Protein AF-A0A094A9B7-F1 (afdb_monomer_lite)

Foldseek 3Di:
DVVVVVVVVVCVVCCLQQVLVQVCCQVCQQVAQALVRGGFAAHKDKDWPDKDKDFDADQDVVFDWDKDKDFQAFDFFKTKIKIWIFRPPQDDDLDDQCPDPVSVVSPGPLQDDPPDPPPRPPPDPPPPRDPPRTRMMMMIIMWIDGVPDTGGPVVSSVSSVNAAADVVHDDRNNPDDPPPDPDDDDDDDDDDDDDPVVVPPDDDPDPPPDRVPSRVVSCVRNVDDNVNVVVSNVVSVVVVVVVVCVVCVVVVDCDPVDDDPDDDPPPD

Structure (mmCIF, N/CA/C/O backbone):
data_AF-A0A094A9B7-F1
#
_entry.id   AF-A0A094A9B7-F1
#
loop_
_atom_site.group_PDB
_atom_site.id
_atom_site.type_symbol
_atom_site.label_atom_id
_atom_site.label_alt_id
_atom_site.label_comp_id
_atom_site.label_asym_id
_atom_site.label_entity_id
_atom_site.label_seq_id
_atom_site.pdbx_PDB_ins_code
_atom_site.Cartn_x
_atom_site.Cartn_y
_atom_site.Cartn_z
_atom_site.occupancy
_atom_site.B_iso_or_equiv
_atom_site.auth_seq_id
_atom_site.auth_comp_id
_atom_site.auth_asym_id
_atom_site.auth_atom_id
_atom_site.pdbx_PDB_model_num
ATOM 1 N N . THR A 1 1 ? 1.464 6.964 14.151 1.00 69.81 1 THR A N 1
ATOM 2 C CA . THR A 1 1 ? 0.085 7.105 13.627 1.00 69.81 1 THR A CA 1
ATOM 3 C C . THR A 1 1 ? -0.133 5.990 12.626 1.00 69.81 1 THR A C 1
ATOM 5 O O . THR A 1 1 ? 0.854 5.516 12.078 1.00 69.81 1 THR A O 1
ATOM 8 N N . TYR A 1 2 ? -1.384 5.609 12.334 1.00 86.25 2 TYR A N 1
ATOM 9 C CA . TYR A 1 2 ? -1.697 4.554 11.354 1.00 86.25 2 TYR A CA 1
ATOM 10 C C . TYR A 1 2 ? -0.883 4.668 10.050 1.00 86.25 2 TYR A C 1
ATOM 12 O O . TYR A 1 2 ? -0.402 3.668 9.534 1.00 86.25 2 TYR A O 1
ATOM 20 N N . PHE A 1 3 ? -0.676 5.882 9.529 1.00 91.44 3 PHE A N 1
ATOM 21 C CA . PHE A 1 3 ? 0.076 6.094 8.288 1.00 91.44 3 PHE A CA 1
ATOM 22 C C . PHE A 1 3 ? 1.580 5.813 8.404 1.00 91.44 3 PHE A C 1
ATOM 24 O O . PHE A 1 3 ? 2.141 5.218 7.489 1.00 91.44 3 PHE A O 1
ATOM 31 N N . SER A 1 4 ? 2.217 6.145 9.530 1.00 92.38 4 SER A N 1
ATOM 32 C CA . SER A 1 4 ? 3.621 5.779 9.765 1.00 92.38 4 SER A CA 1
ATOM 33 C C . SER A 1 4 ? 3.796 4.259 9.810 1.00 92.38 4 SER A C 1
ATOM 35 O O . SER A 1 4 ? 4.707 3.717 9.188 1.00 92.38 4 SER A O 1
ATOM 37 N N . ASP A 1 5 ? 2.878 3.561 10.481 1.00 93.44 5 ASP A N 1
ATOM 38 C CA . ASP A 1 5 ? 2.911 2.098 10.586 1.00 93.44 5 ASP A CA 1
ATOM 39 C C . ASP A 1 5 ? 2.639 1.446 9.215 1.00 93.44 5 ASP A C 1
ATOM 41 O O . ASP A 1 5 ? 3.262 0.444 8.837 1.00 93.44 5 ASP A O 1
ATOM 45 N N . LEU A 1 6 ? 1.766 2.067 8.408 1.00 94.25 6 LEU A N 1
ATOM 46 C CA . LEU A 1 6 ? 1.556 1.701 7.009 1.00 94.25 6 LEU A CA 1
ATOM 47 C C . LEU A 1 6 ? 2.832 1.866 6.180 1.00 94.25 6 LEU A C 1
ATOM 49 O O . LEU A 1 6 ? 3.129 0.980 5.379 1.00 94.25 6 LEU A O 1
ATOM 53 N N . ASP A 1 7 ? 3.557 2.982 6.291 1.00 92.38 7 ASP A N 1
ATOM 54 C CA . ASP A 1 7 ? 4.810 3.212 5.551 1.00 92.38 7 ASP A CA 1
ATOM 55 C C . ASP A 1 7 ? 5.843 2.120 5.846 1.00 92.38 7 ASP A C 1
ATOM 57 O O . ASP A 1 7 ? 6.406 1.544 4.912 1.00 92.38 7 ASP A O 1
ATOM 61 N N . VAL A 1 8 ? 6.025 1.769 7.122 1.00 91.94 8 VAL A N 1
ATOM 62 C CA . VAL A 1 8 ? 6.951 0.710 7.549 1.00 91.94 8 VAL A CA 1
ATOM 63 C C . VAL A 1 8 ? 6.536 -0.641 6.968 1.00 91.94 8 VAL A C 1
ATOM 65 O O . VAL A 1 8 ? 7.321 -1.297 6.284 1.00 91.94 8 VAL A O 1
ATOM 68 N N . THR A 1 9 ? 5.284 -1.048 7.176 1.00 92.06 9 THR A N 1
ATOM 69 C CA . THR A 1 9 ? 4.828 -2.395 6.797 1.00 92.06 9 THR A CA 1
ATOM 70 C C . THR A 1 9 ? 4.808 -2.603 5.284 1.00 92.06 9 THR A C 1
ATOM 72 O O . THR A 1 9 ? 5.239 -3.644 4.789 1.00 92.06 9 THR A O 1
ATOM 75 N N . ARG A 1 10 ? 4.369 -1.601 4.513 1.00 92.38 10 ARG A N 1
ATOM 76 C CA . ARG A 1 10 ? 4.367 -1.688 3.044 1.00 92.38 10 ARG A CA 1
ATOM 77 C C . ARG A 1 10 ? 5.787 -1.670 2.479 1.00 92.38 10 ARG A C 1
ATOM 79 O O . ARG A 1 10 ? 6.057 -2.405 1.534 1.00 92.38 10 ARG A O 1
ATOM 86 N N . SER A 1 11 ? 6.699 -0.899 3.078 1.00 90.75 11 SER A N 1
ATOM 87 C CA . SER A 1 11 ? 8.115 -0.908 2.687 1.00 90.75 11 SER A CA 1
ATOM 88 C C . SER A 1 11 ? 8.767 -2.261 2.961 1.00 90.75 11 SER A C 1
ATOM 90 O O . SER A 1 11 ? 9.505 -2.751 2.107 1.00 90.75 11 SER A O 1
ATOM 92 N N . HIS A 1 12 ? 8.454 -2.901 4.094 1.00 90.38 12 HIS A N 1
ATOM 93 C CA . HIS A 1 12 ? 8.899 -4.267 4.379 1.00 90.38 12 HIS A CA 1
ATOM 94 C C . HIS A 1 12 ? 8.371 -5.265 3.348 1.00 90.38 12 HIS A C 1
ATOM 96 O O . HIS A 1 12 ? 9.168 -6.015 2.790 1.00 90.38 12 HIS A O 1
ATOM 102 N N . LEU A 1 13 ? 7.066 -5.240 3.038 1.00 91.62 13 LEU A N 1
ATOM 103 C CA . LEU A 1 13 ? 6.481 -6.135 2.034 1.00 91.62 13 LEU A CA 1
ATOM 104 C C . LEU A 1 13 ? 7.160 -5.962 0.670 1.00 91.62 13 LEU A C 1
ATOM 106 O O . LEU A 1 13 ? 7.595 -6.940 0.068 1.00 91.62 13 LEU A O 1
ATOM 110 N N . VAL A 1 14 ? 7.260 -4.724 0.182 1.00 90.50 14 VAL A N 1
ATOM 111 C CA . VAL A 1 14 ? 7.849 -4.432 -1.132 1.00 90.50 14 VAL A CA 1
ATOM 112 C C . VAL A 1 14 ? 9.316 -4.837 -1.168 1.00 90.50 14 VAL A C 1
ATOM 114 O O . VAL A 1 14 ? 9.743 -5.476 -2.123 1.00 90.50 14 VAL A O 1
ATOM 117 N N . SER A 1 15 ? 10.080 -4.511 -0.124 1.00 88.94 15 SER A N 1
ATOM 118 C CA . SER A 1 15 ? 11.492 -4.887 -0.048 1.00 88.94 15 SER A CA 1
ATOM 119 C C . SER A 1 15 ? 11.653 -6.401 -0.046 1.00 88.94 15 SER A C 1
ATOM 121 O O . SER A 1 15 ? 12.515 -6.907 -0.750 1.00 88.94 15 SER A O 1
ATOM 123 N N . ALA A 1 16 ? 10.806 -7.130 0.684 1.00 86.94 16 ALA A N 1
ATOM 124 C CA . ALA A 1 16 ? 10.870 -8.583 0.741 1.00 86.94 16 ALA A CA 1
ATOM 125 C C . ALA A 1 16 ? 10.519 -9.233 -0.606 1.00 86.94 16 ALA A C 1
ATOM 127 O O . ALA A 1 16 ? 11.274 -10.067 -1.105 1.00 86.94 16 ALA A O 1
ATOM 128 N N . LEU A 1 17 ? 9.410 -8.820 -1.223 1.00 87.19 17 LEU A N 1
ATOM 129 C CA . LEU A 1 17 ? 8.951 -9.391 -2.490 1.00 87.19 17 LEU A CA 1
ATOM 130 C C . LEU A 1 17 ? 9.860 -9.008 -3.663 1.00 87.19 17 LEU A C 1
ATOM 132 O O . LEU A 1 17 ? 10.138 -9.838 -4.517 1.00 87.19 17 LEU A O 1
ATOM 136 N N . MET A 1 18 ? 10.340 -7.765 -3.705 1.00 88.25 18 MET A N 1
ATOM 137 C CA . MET A 1 18 ? 10.963 -7.194 -4.903 1.00 88.25 18 MET A CA 1
ATOM 138 C C . MET A 1 18 ? 12.479 -7.026 -4.789 1.00 88.25 18 MET A C 1
ATOM 140 O O . MET A 1 18 ? 13.085 -6.378 -5.639 1.00 88.25 18 MET A O 1
ATOM 144 N N . HIS A 1 19 ? 13.122 -7.589 -3.762 1.00 85.44 19 HIS A N 1
ATOM 145 C CA . HIS A 1 19 ? 14.562 -7.425 -3.530 1.00 85.44 19 HIS A CA 1
ATOM 146 C C . HIS A 1 19 ? 15.427 -7.784 -4.754 1.00 85.44 19 HIS A C 1
ATOM 148 O O . HIS A 1 19 ? 16.420 -7.097 -5.004 1.00 85.44 19 HIS A O 1
ATOM 154 N N . VAL A 1 20 ? 15.058 -8.816 -5.530 1.00 85.44 20 VAL A N 1
ATOM 155 C CA . VAL A 1 20 ? 15.771 -9.198 -6.764 1.00 85.44 20 VAL A CA 1
ATOM 156 C C . VAL A 1 20 ? 15.695 -8.067 -7.780 1.00 85.44 20 VAL A C 1
ATOM 158 O O . VAL A 1 20 ? 16.736 -7.553 -8.188 1.00 85.44 20 VAL A O 1
ATOM 161 N N . ALA A 1 21 ? 14.489 -7.610 -8.121 1.00 85.69 21 ALA A N 1
ATOM 162 C CA . ALA A 1 21 ? 14.319 -6.513 -9.064 1.00 85.69 21 ALA A CA 1
ATOM 163 C C . ALA A 1 21 ? 14.983 -5.220 -8.579 1.00 85.69 21 ALA A C 1
ATOM 165 O O . ALA A 1 21 ? 15.647 -4.547 -9.360 1.00 85.69 21 ALA A O 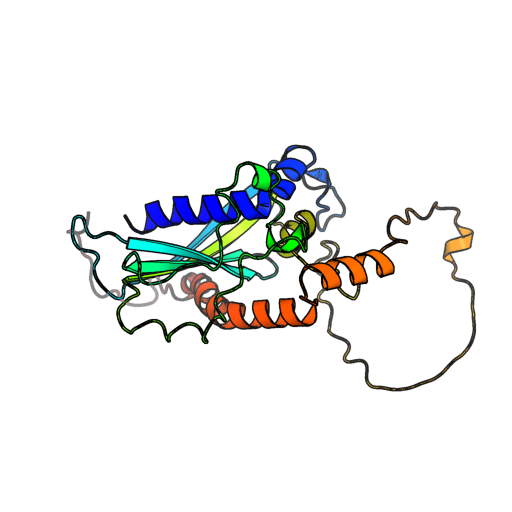1
ATOM 166 N N . ILE A 1 22 ? 14.895 -4.895 -7.286 1.00 87.19 22 ILE A N 1
ATOM 167 C CA . ILE A 1 22 ? 15.586 -3.739 -6.696 1.00 87.19 22 ILE A CA 1
ATOM 168 C C . ILE A 1 22 ? 17.096 -3.853 -6.927 1.00 87.19 22 ILE A C 1
ATOM 170 O O . ILE A 1 22 ? 17.735 -2.902 -7.380 1.00 87.19 22 ILE A O 1
ATOM 174 N N . ARG A 1 23 ? 17.680 -5.021 -6.644 1.00 85.88 23 ARG A N 1
ATOM 175 C CA . ARG A 1 23 ? 19.114 -5.273 -6.813 1.00 85.88 23 ARG A CA 1
ATOM 176 C C . ARG A 1 23 ? 19.538 -5.182 -8.276 1.00 85.88 23 ARG A C 1
ATOM 178 O O . ARG A 1 23 ? 20.552 -4.545 -8.565 1.00 85.88 23 ARG A O 1
ATOM 185 N N . GLU A 1 24 ? 18.800 -5.817 -9.180 1.00 85.06 24 GLU A N 1
ATOM 186 C CA . GLU A 1 24 ? 19.150 -5.866 -10.600 1.00 85.06 24 GLU A CA 1
ATOM 187 C C . GLU A 1 24 ? 18.927 -4.515 -11.287 1.00 85.06 24 GLU A C 1
ATOM 189 O O . GLU A 1 24 ? 19.823 -4.035 -11.979 1.00 85.06 24 GLU A O 1
ATOM 194 N N . LEU A 1 25 ? 17.815 -3.827 -11.018 1.00 83.81 25 LEU A N 1
ATOM 195 C CA . LEU A 1 25 ? 17.515 -2.515 -11.604 1.00 83.81 25 LEU A CA 1
ATOM 196 C C . LEU A 1 25 ? 18.406 -1.398 -11.048 1.00 83.81 25 LEU A C 1
ATOM 198 O O . LEU A 1 25 ? 18.682 -0.431 -11.756 1.00 83.81 25 LEU A O 1
ATOM 202 N N . HIS A 1 26 ? 18.919 -1.529 -9.820 1.00 82.31 26 HIS A N 1
ATOM 203 C CA . HIS A 1 26 ? 19.954 -0.625 -9.309 1.00 82.31 26 HIS A CA 1
ATOM 204 C C . HIS A 1 26 ? 21.315 -0.829 -9.982 1.00 82.31 26 HIS A C 1
ATOM 206 O O . HIS A 1 26 ? 22.051 0.142 -10.153 1.00 82.31 26 HIS A O 1
ATOM 212 N N . LYS A 1 27 ? 21.666 -2.063 -10.365 1.00 83.56 27 LYS A N 1
ATOM 213 C CA . LYS A 1 27 ? 22.932 -2.362 -11.057 1.00 83.56 27 LYS A CA 1
ATOM 214 C C . LYS A 1 27 ? 22.859 -2.069 -12.555 1.00 83.56 27 LYS A C 1
ATOM 216 O O . LYS A 1 27 ? 23.822 -1.565 -13.128 1.00 83.56 27 LYS A O 1
ATOM 221 N N . LYS A 1 28 ? 21.747 -2.434 -13.192 1.00 77.38 28 LYS A N 1
ATOM 222 C CA . LYS A 1 28 ? 21.540 -2.429 -14.644 1.00 77.38 28 LYS A CA 1
ATOM 223 C C . LYS A 1 28 ? 20.131 -1.914 -14.971 1.00 77.38 28 LYS A C 1
ATOM 225 O O . LYS A 1 28 ? 19.250 -2.701 -15.313 1.00 77.38 28 LYS A O 1
ATOM 230 N N . PRO A 1 29 ? 19.903 -0.591 -14.926 1.00 69.00 29 PRO A N 1
ATOM 231 C CA . PRO A 1 29 ? 18.599 -0.017 -15.270 1.00 69.00 29 PRO A CA 1
ATOM 232 C C . PRO A 1 29 ? 18.201 -0.262 -16.737 1.00 69.00 29 PRO A C 1
ATOM 234 O O . PRO A 1 29 ? 17.024 -0.189 -17.072 1.00 69.00 29 PRO A O 1
ATOM 237 N N . SER A 1 30 ? 19.162 -0.619 -17.596 1.00 67.81 30 SER A N 1
ATOM 238 C CA . SER A 1 30 ? 18.964 -0.921 -19.016 1.00 67.81 30 SER A CA 1
ATOM 239 C C . SER A 1 30 ? 18.212 -2.224 -19.310 1.00 67.81 30 SER A C 1
ATOM 241 O O . SER A 1 30 ? 17.957 -2.504 -20.475 1.00 67.81 30 SER A O 1
ATOM 243 N N . LEU A 1 31 ? 17.878 -3.029 -18.293 1.00 73.06 31 LEU A N 1
ATOM 244 C CA . LEU A 1 31 ? 17.031 -4.221 -18.458 1.00 73.06 31 LEU A CA 1
ATOM 245 C C . LEU A 1 31 ? 15.599 -3.865 -18.868 1.00 73.06 31 LEU A C 1
ATOM 247 O O . LEU A 1 31 ? 14.897 -4.680 -19.455 1.00 73.06 31 LEU A O 1
ATOM 251 N N . ILE A 1 32 ? 15.172 -2.646 -18.551 1.00 78.31 32 ILE A N 1
ATOM 252 C CA . ILE A 1 32 ? 13.864 -2.138 -18.921 1.00 78.31 32 ILE A CA 1
ATOM 253 C C . ILE A 1 32 ? 14.011 -1.331 -20.204 1.00 78.31 32 ILE A C 1
ATOM 255 O O . ILE A 1 32 ? 14.760 -0.358 -20.233 1.00 78.31 32 ILE A O 1
ATOM 259 N N . ILE A 1 33 ? 13.292 -1.723 -21.252 1.00 80.25 33 ILE A N 1
ATOM 260 C CA . ILE A 1 33 ? 13.271 -1.015 -22.534 1.00 80.25 33 ILE A CA 1
ATOM 261 C C . ILE A 1 33 ? 12.060 -0.087 -22.537 1.00 80.25 33 ILE A C 1
ATOM 263 O O . ILE A 1 33 ? 10.948 -0.525 -22.262 1.00 80.25 33 ILE A O 1
ATOM 267 N N . GLY A 1 34 ? 12.278 1.201 -22.789 1.00 77.94 34 GLY A N 1
ATOM 268 C CA . GLY A 1 34 ? 11.201 2.172 -22.907 1.00 77.94 34 GLY A CA 1
ATOM 269 C C . GLY A 1 34 ? 10.393 1.995 -24.200 1.00 77.94 34 GLY A C 1
ATOM 270 O O . GLY A 1 34 ? 10.848 1.328 -25.128 1.00 77.94 34 GLY A O 1
ATOM 271 N N . PRO A 1 35 ? 9.222 2.646 -24.311 1.00 76.19 35 PRO A N 1
ATOM 272 C CA . PRO A 1 35 ? 8.415 2.638 -25.537 1.00 76.19 35 PRO A CA 1
ATOM 273 C C . PRO A 1 35 ? 9.132 3.221 -26.766 1.00 76.19 35 PRO A C 1
ATOM 275 O O . PRO A 1 35 ? 8.696 3.037 -27.894 1.00 76.19 35 PRO A O 1
ATOM 278 N N . ASP A 1 36 ? 10.215 3.967 -26.552 1.00 79.38 36 ASP A N 1
ATOM 279 C CA . ASP A 1 36 ? 11.086 4.529 -27.583 1.00 79.38 36 ASP A CA 1
ATOM 280 C C . ASP A 1 36 ? 12.152 3.535 -28.081 1.00 79.38 36 ASP A C 1
ATOM 282 O O . ASP A 1 36 ? 13.024 3.912 -28.864 1.00 79.38 36 ASP A O 1
ATOM 286 N N . GLY A 1 37 ? 12.118 2.284 -27.607 1.00 79.50 37 GLY A N 1
ATOM 287 C CA . GLY A 1 37 ? 13.093 1.241 -27.924 1.00 79.50 37 GLY A CA 1
ATOM 288 C C . GLY A 1 37 ? 14.447 1.431 -27.235 1.00 79.50 37 GLY A C 1
ATOM 289 O O . GLY A 1 37 ? 15.346 0.607 -27.401 1.00 79.50 37 GLY A O 1
ATOM 290 N N . ASN A 1 38 ? 14.612 2.493 -26.440 1.00 82.50 38 ASN A N 1
ATOM 291 C CA . ASN A 1 38 ? 15.856 2.764 -25.736 1.00 82.50 38 ASN A CA 1
ATOM 292 C C . ASN A 1 38 ? 15.831 2.164 -24.325 1.00 82.50 38 ASN A C 1
ATOM 294 O O . ASN A 1 38 ? 14.796 2.180 -23.654 1.00 82.50 38 ASN A O 1
ATOM 298 N N . PRO A 1 39 ? 16.981 1.707 -23.804 1.00 83.88 39 PRO A N 1
ATOM 299 C CA . PRO A 1 39 ? 17.066 1.278 -22.418 1.00 83.88 39 PRO A CA 1
ATOM 300 C C . PRO A 1 39 ? 16.752 2.422 -21.445 1.00 83.88 39 PRO A C 1
ATOM 302 O O . PRO A 1 39 ? 17.232 3.552 -21.602 1.00 83.88 39 PRO A O 1
ATOM 305 N N . ALA A 1 40 ? 15.985 2.114 -20.402 1.00 82.38 40 ALA A N 1
ATOM 306 C CA . ALA A 1 40 ? 15.603 3.055 -19.367 1.00 82.38 40 ALA A CA 1
ATOM 307 C C . ALA A 1 40 ? 16.834 3.609 -18.640 1.00 82.38 40 ALA A C 1
ATOM 309 O O . ALA A 1 40 ? 17.805 2.907 -18.346 1.00 82.38 40 ALA A O 1
ATOM 310 N N . LYS A 1 41 ? 16.785 4.907 -18.327 1.00 83.12 41 LYS A N 1
ATOM 311 C CA . LYS A 1 41 ? 17.866 5.626 -17.647 1.00 83.12 41 LYS A CA 1
ATOM 312 C C . LYS A 1 41 ? 17.386 6.151 -16.304 1.00 83.12 41 LYS A C 1
ATOM 314 O O . LYS A 1 41 ? 16.345 6.799 -16.219 1.00 83.12 41 LYS A O 1
ATOM 319 N N . GLY A 1 42 ? 18.203 5.956 -15.274 1.00 85.00 42 GLY A N 1
ATOM 320 C CA . GLY A 1 42 ? 17.986 6.511 -13.941 1.00 85.00 42 GLY A CA 1
ATOM 321 C C . GLY A 1 42 ? 17.905 5.446 -12.857 1.00 85.00 42 GLY A C 1
ATOM 322 O O . GLY A 1 42 ? 18.115 4.263 -13.105 1.00 85.00 42 GLY A O 1
ATOM 323 N N . LYS A 1 43 ? 17.630 5.895 -11.632 1.00 86.38 43 LYS A N 1
ATOM 324 C CA . LYS A 1 43 ? 17.481 5.012 -10.474 1.00 86.38 43 LYS A CA 1
ATOM 325 C C . LYS A 1 43 ? 16.091 4.393 -10.464 1.00 86.38 43 LYS A C 1
ATOM 327 O O . LYS A 1 43 ? 15.119 5.064 -10.824 1.00 86.38 43 LYS A O 1
ATOM 332 N N . TRP A 1 44 ? 16.019 3.142 -10.030 1.00 88.44 44 TRP A N 1
ATOM 333 C CA . TRP A 1 44 ? 14.750 2.523 -9.690 1.00 88.44 44 TRP A CA 1
ATOM 334 C C . TRP A 1 44 ? 14.161 3.181 -8.439 1.00 88.44 44 TRP A C 1
ATOM 336 O O . TRP A 1 44 ? 14.890 3.616 -7.545 1.00 88.44 44 TRP A O 1
ATOM 346 N N . GLY A 1 45 ? 12.839 3.269 -8.383 1.00 90.19 45 GLY A N 1
ATOM 347 C CA . GLY A 1 45 ? 12.122 3.714 -7.203 1.00 90.19 45 GLY A CA 1
ATOM 348 C C . GLY A 1 45 ? 10.660 3.309 -7.247 1.00 90.19 45 GLY A C 1
ATOM 349 O O . GLY A 1 45 ? 10.056 3.201 -8.315 1.00 90.19 45 GLY A O 1
ATOM 350 N N . ILE A 1 46 ? 10.085 3.133 -6.065 1.00 92.81 46 ILE A N 1
ATOM 351 C CA . ILE A 1 46 ? 8.653 2.941 -5.870 1.00 92.81 46 ILE A CA 1
ATOM 352 C C . ILE A 1 46 ? 8.091 4.180 -5.174 1.00 92.81 46 ILE A C 1
ATOM 354 O O . ILE A 1 46 ? 8.633 4.639 -4.172 1.00 92.81 46 ILE A O 1
ATOM 358 N N . MET A 1 47 ? 7.035 4.759 -5.737 1.00 93.81 47 MET A N 1
ATOM 359 C CA . MET A 1 47 ? 6.452 6.014 -5.265 1.00 93.81 47 MET A CA 1
ATOM 360 C C . MET A 1 47 ? 5.007 5.789 -4.857 1.00 93.81 47 MET A C 1
ATOM 362 O O . MET A 1 47 ? 4.232 5.179 -5.596 1.00 93.81 47 MET A O 1
ATOM 366 N N . LEU A 1 48 ? 4.641 6.307 -3.690 1.00 95.31 48 LEU A N 1
ATOM 367 C CA . LEU A 1 48 ? 3.271 6.266 -3.204 1.00 95.31 48 LEU A CA 1
ATOM 368 C C . LEU A 1 48 ? 2.410 7.257 -3.998 1.00 95.31 48 LEU A C 1
ATOM 370 O O . LEU A 1 48 ? 2.684 8.453 -3.993 1.00 95.31 48 LEU A O 1
ATOM 374 N N . GLY A 1 49 ? 1.385 6.760 -4.690 1.00 93.94 49 GLY A N 1
ATOM 375 C CA . GLY A 1 49 ? 0.458 7.585 -5.472 1.00 93.94 49 GLY A CA 1
ATOM 376 C C . GLY A 1 49 ? -0.826 7.947 -4.733 1.00 93.94 49 GLY A C 1
ATOM 377 O O . GLY A 1 49 ? -1.513 8.883 -5.120 1.00 93.94 49 GLY A O 1
ATOM 378 N N . GLY A 1 50 ? -1.173 7.205 -3.685 1.00 94.81 50 GLY A N 1
ATOM 379 C CA . GLY A 1 50 ? -2.347 7.478 -2.868 1.00 94.81 50 GLY A CA 1
ATOM 380 C C . GLY A 1 50 ? -2.555 6.411 -1.806 1.00 94.81 50 GLY A C 1
ATOM 381 O O . GLY A 1 50 ? -2.130 5.263 -1.965 1.00 94.81 50 GLY A O 1
ATOM 382 N N . VAL A 1 51 ? -3.197 6.815 -0.714 1.00 95.56 51 VAL A N 1
ATOM 383 C CA . VAL A 1 51 ? -3.622 5.927 0.368 1.00 95.56 51 VAL A CA 1
ATOM 384 C C . VAL A 1 51 ? -5.034 6.304 0.755 1.00 95.56 51 VAL A C 1
ATOM 386 O O . VAL A 1 51 ? -5.338 7.477 0.953 1.00 95.56 51 VAL A O 1
ATOM 389 N N . HIS A 1 52 ? -5.884 5.301 0.897 1.00 95.75 52 HIS A N 1
ATOM 390 C CA . HIS A 1 52 ? -7.176 5.443 1.539 1.00 95.75 52 HIS A CA 1
ATOM 391 C C . HIS A 1 52 ? -7.213 4.515 2.747 1.00 95.75 52 HIS A C 1
ATOM 393 O O . HIS A 1 52 ? -6.899 3.333 2.619 1.00 95.75 52 HIS A O 1
ATOM 399 N N . CYS A 1 53 ? -7.599 5.042 3.908 1.00 95.50 53 CYS A N 1
ATOM 400 C CA . CYS A 1 53 ? -7.755 4.274 5.135 1.00 95.50 53 CYS A CA 1
ATOM 401 C C . CYS A 1 53 ? -9.185 4.426 5.654 1.00 95.50 53 CYS A C 1
ATOM 403 O O . CYS A 1 53 ? -9.667 5.538 5.844 1.00 95.50 53 CYS A O 1
ATOM 405 N N . SER A 1 54 ? -9.847 3.298 5.890 1.00 95.44 54 SER A N 1
ATOM 406 C CA . SER A 1 54 ? -11.150 3.220 6.541 1.00 95.44 54 SER A CA 1
ATOM 407 C C . SER A 1 54 ? -10.956 2.774 7.987 1.00 95.44 54 SER A C 1
ATOM 409 O O . SER A 1 54 ? -10.474 1.664 8.238 1.00 95.44 54 SER A O 1
ATOM 411 N N . PHE A 1 55 ? -11.340 3.639 8.923 1.00 95.06 55 PHE A N 1
ATOM 412 C CA . PHE A 1 55 ? -11.303 3.385 10.361 1.00 95.06 55 PHE A CA 1
ATOM 413 C C . PHE A 1 55 ? -12.650 2.820 10.809 1.00 95.06 55 PHE A C 1
ATOM 415 O O . PHE A 1 55 ? -13.692 3.416 10.553 1.00 95.06 55 PHE A O 1
ATOM 422 N N . LYS A 1 56 ? -12.624 1.650 11.444 1.00 93.12 56 LYS A N 1
ATOM 423 C CA . LYS A 1 56 ? -13.813 0.935 11.924 1.00 93.12 56 LYS A CA 1
ATOM 424 C C . LYS A 1 56 ? -13.953 1.052 13.438 1.00 93.12 56 LYS A C 1
ATOM 426 O O . LYS A 1 56 ? -15.062 1.187 13.941 1.00 93.12 56 LYS A O 1
ATOM 431 N N . ARG A 1 57 ? -12.833 0.975 14.162 1.00 91.19 57 ARG A N 1
ATOM 432 C CA . ARG A 1 57 ? -12.767 1.029 15.626 1.00 91.19 57 ARG A CA 1
ATOM 433 C C . ARG A 1 57 ? -11.497 1.748 16.065 1.00 91.19 57 ARG A C 1
ATOM 435 O O . ARG A 1 57 ? -10.485 1.701 15.365 1.00 91.19 57 ARG A O 1
ATOM 442 N N . GLU A 1 58 ? -11.557 2.399 17.220 1.00 92.31 58 GLU A N 1
ATOM 443 C CA . GLU A 1 58 ? -10.367 2.971 17.846 1.00 92.31 58 GLU A CA 1
ATOM 444 C C . GLU A 1 58 ? -9.425 1.875 18.365 1.00 92.31 58 GLU A C 1
ATOM 446 O O . GLU A 1 58 ? -9.869 0.779 18.706 1.00 92.31 58 GLU A O 1
ATOM 451 N N . ILE A 1 59 ? -8.129 2.191 18.401 1.00 92.38 59 ILE A N 1
ATOM 452 C CA . ILE A 1 59 ? -7.109 1.422 19.123 1.00 92.38 59 ILE A CA 1
ATOM 453 C C . ILE A 1 59 ? -6.801 2.232 20.378 1.00 92.38 59 ILE A C 1
ATOM 455 O O . ILE A 1 59 ? -6.379 3.388 20.269 1.00 92.38 59 ILE A O 1
ATOM 459 N N . LEU A 1 60 ? -7.032 1.654 21.554 1.00 92.56 60 LEU A N 1
ATOM 460 C CA . LEU A 1 60 ? -6.821 2.330 22.830 1.00 92.56 60 LEU A CA 1
ATOM 461 C C . LEU A 1 60 ? -5.322 2.548 23.112 1.00 92.56 60 LEU A C 1
ATOM 463 O O . LEU A 1 60 ? -4.466 1.830 22.584 1.00 92.56 60 LEU A O 1
ATOM 467 N N . PRO A 1 61 ? -4.961 3.512 23.979 1.00 93.75 61 PRO A N 1
ATOM 468 C CA . PRO A 1 61 ? -3.583 3.662 24.433 1.00 93.75 61 PRO A CA 1
ATOM 469 C C . PRO A 1 61 ? -3.024 2.343 24.980 1.00 93.75 61 PRO A C 1
ATOM 471 O O . PRO A 1 61 ? -3.654 1.690 25.809 1.00 93.75 61 PRO A O 1
ATOM 474 N N . TYR A 1 62 ? -1.828 1.968 24.521 1.00 91.56 62 TYR A N 1
ATOM 475 C CA . TYR A 1 62 ? -1.146 0.712 24.868 1.00 91.56 62 TYR A CA 1
ATOM 476 C C . TYR A 1 62 ? -1.864 -0.581 24.432 1.00 91.56 62 TYR A C 1
ATOM 478 O O . TYR A 1 62 ? -1.425 -1.675 24.796 1.00 91.56 62 TYR A O 1
ATOM 486 N N . GLU A 1 63 ? -2.922 -0.492 23.622 1.00 92.12 63 GLU A N 1
ATOM 487 C CA . GLU A 1 63 ? -3.552 -1.662 23.018 1.00 92.12 63 GLU A CA 1
ATOM 488 C C . GLU A 1 63 ? -2.644 -2.267 21.941 1.00 92.12 63 GLU A C 1
ATOM 490 O O . GLU A 1 63 ? -2.128 -1.582 21.055 1.00 92.12 63 GLU A O 1
ATOM 495 N N . LYS A 1 64 ? -2.431 -3.583 22.027 1.00 92.75 64 LYS A N 1
ATOM 496 C CA . LYS A 1 64 ? -1.634 -4.322 21.047 1.00 92.75 64 LYS A CA 1
ATOM 497 C C . LYS A 1 64 ? -2.472 -4.622 19.811 1.00 92.75 64 LYS A C 1
ATOM 499 O O . LYS A 1 64 ? -3.567 -5.177 19.912 1.00 92.75 64 LYS A O 1
ATOM 504 N N . TYR A 1 65 ? -1.899 -4.355 18.648 1.00 93.56 65 TYR A N 1
ATOM 505 C CA . TYR A 1 65 ? -2.487 -4.688 17.361 1.00 93.56 65 TYR A CA 1
ATOM 506 C C . TYR A 1 65 ? -1.448 -5.358 16.458 1.00 93.56 65 TYR A C 1
ATOM 508 O O . TYR A 1 65 ? -0.242 -5.272 16.694 1.00 93.56 65 TYR A O 1
ATOM 516 N N . GLU A 1 66 ? -1.934 -6.033 15.427 1.00 92.81 66 GLU A N 1
ATOM 517 C CA . GLU A 1 66 ? -1.141 -6.633 14.361 1.00 92.81 66 GLU A CA 1
ATOM 518 C C . GLU A 1 66 ? -1.510 -6.002 13.019 1.00 92.81 66 GLU A C 1
ATOM 520 O O . GLU A 1 66 ? -2.629 -5.517 12.821 1.00 92.81 66 GLU A O 1
ATOM 525 N N . MET A 1 67 ? -0.561 -6.024 12.086 1.00 93.75 67 MET A N 1
ATOM 526 C CA . MET A 1 67 ? -0.758 -5.539 10.725 1.00 93.75 67 MET A CA 1
ATOM 527 C C . MET A 1 67 ? -0.636 -6.687 9.739 1.00 93.75 67 MET A C 1
ATOM 529 O O . MET A 1 67 ? 0.387 -7.364 9.678 1.00 93.75 67 MET A O 1
ATOM 533 N N . TRP A 1 68 ? -1.681 -6.873 8.944 1.00 93.12 68 TRP A N 1
ATOM 534 C CA . TRP A 1 68 ? -1.742 -7.891 7.906 1.00 93.12 68 TRP A CA 1
ATOM 535 C C . TRP A 1 68 ? -1.719 -7.205 6.552 1.00 93.12 68 TRP A C 1
ATOM 537 O O . TRP A 1 68 ? -2.704 -6.585 6.148 1.00 93.12 68 TRP A O 1
ATOM 547 N N . THR A 1 69 ? -0.579 -7.290 5.872 1.00 94.69 69 THR A N 1
ATOM 548 C CA . THR A 1 69 ? -0.331 -6.599 4.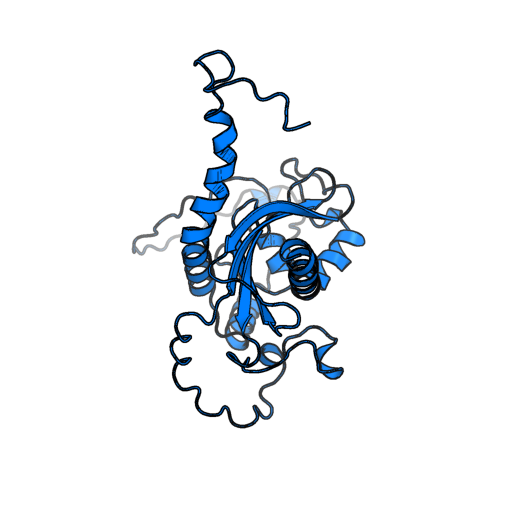606 1.00 94.69 69 THR A CA 1
ATOM 549 C C . THR A 1 69 ? -0.073 -7.600 3.495 1.00 94.69 69 THR A C 1
ATOM 551 O O . THR A 1 69 ? 0.750 -8.500 3.641 1.00 94.69 69 THR A O 1
ATOM 554 N N . ARG A 1 70 ? -0.761 -7.430 2.364 1.00 93.38 70 ARG A N 1
ATOM 555 C CA . ARG A 1 70 ? -0.586 -8.267 1.172 1.00 93.38 70 ARG A CA 1
ATOM 556 C C . ARG A 1 70 ? -0.698 -7.452 -0.107 1.00 93.38 70 ARG A C 1
ATOM 558 O O . ARG A 1 70 ? -1.357 -6.408 -0.140 1.00 93.38 70 ARG A O 1
ATOM 565 N N . LEU A 1 71 ? -0.102 -7.973 -1.175 1.00 95.38 71 LEU A N 1
ATOM 566 C CA . LEU A 1 71 ? -0.410 -7.517 -2.524 1.00 95.38 71 LEU A CA 1
ATOM 567 C C . LEU A 1 71 ? -1.890 -7.820 -2.813 1.00 95.38 71 LEU A C 1
ATOM 569 O O . LEU A 1 71 ? -2.347 -8.945 -2.605 1.00 95.38 71 LEU A O 1
ATOM 573 N N . LEU A 1 72 ? -2.648 -6.798 -3.205 1.00 96.94 72 LEU A N 1
ATOM 574 C CA . LEU A 1 72 ? -4.069 -6.926 -3.522 1.00 96.94 72 LEU A CA 1
ATOM 575 C C . LEU A 1 72 ? -4.271 -7.204 -5.010 1.00 96.94 72 LEU A C 1
ATOM 577 O O . LEU A 1 72 ? -4.983 -8.137 -5.353 1.00 96.94 72 LEU A O 1
ATOM 581 N N . ALA A 1 73 ? -3.683 -6.358 -5.854 1.00 97.44 73 ALA A N 1
ATOM 582 C CA . ALA A 1 73 ? -3.791 -6.400 -7.306 1.00 97.44 73 ALA A CA 1
ATOM 583 C C . ALA A 1 73 ? -2.740 -5.481 -7.941 1.00 97.44 73 ALA A C 1
ATOM 585 O O . ALA A 1 73 ? -2.074 -4.699 -7.255 1.00 97.44 73 ALA A O 1
ATOM 586 N N . TRP A 1 74 ? -2.626 -5.528 -9.258 1.00 96.88 74 TRP A N 1
ATOM 587 C CA . TRP A 1 74 ? -1.864 -4.595 -10.066 1.00 96.88 74 TRP A CA 1
ATOM 588 C C . TRP A 1 74 ? -2.517 -4.391 -11.432 1.00 96.88 74 TRP A C 1
ATOM 590 O O . TRP A 1 74 ? -3.204 -5.263 -11.964 1.00 96.88 74 TRP A O 1
ATOM 600 N N . ASP A 1 75 ? -2.264 -3.226 -12.013 1.00 94.50 75 ASP A N 1
ATOM 601 C CA . ASP A 1 75 ? -2.592 -2.926 -13.401 1.00 94.50 75 ASP A CA 1
ATOM 602 C C . ASP A 1 75 ? -1.318 -2.564 -14.190 1.00 94.50 75 ASP A C 1
ATOM 604 O O . ASP A 1 75 ? -0.202 -2.944 -13.826 1.00 94.50 75 ASP A O 1
ATOM 608 N N . ARG A 1 76 ? -1.478 -1.826 -15.295 1.00 90.88 76 ARG A N 1
ATOM 609 C CA . ARG A 1 76 ? -0.368 -1.389 -16.150 1.00 90.88 76 ARG A CA 1
ATOM 610 C C . ARG A 1 76 ? 0.564 -0.345 -15.517 1.00 90.88 76 ARG A C 1
ATOM 612 O O . ARG A 1 76 ? 1.688 -0.144 -15.965 1.00 90.88 76 ARG A O 1
ATOM 619 N N . LYS A 1 77 ? 0.111 0.356 -14.485 1.00 92.69 77 LYS A N 1
ATOM 620 C CA . LYS A 1 77 ? 0.784 1.518 -13.888 1.00 92.69 77 LYS A CA 1
ATOM 621 C C . LYS A 1 77 ? 0.948 1.390 -12.376 1.00 92.69 77 LYS A C 1
ATOM 623 O O . LYS A 1 77 ? 1.949 1.857 -11.832 1.00 92.69 77 LYS A O 1
ATOM 628 N N . TRP A 1 78 ? -0.038 0.812 -11.710 1.00 96.19 78 TRP A N 1
ATOM 629 C CA . TRP A 1 78 ? -0.234 0.824 -10.276 1.00 96.19 78 TRP A CA 1
ATOM 630 C C . TRP A 1 78 ? -0.133 -0.579 -9.688 1.00 96.19 78 TRP A C 1
ATOM 632 O O . TRP A 1 78 ? -0.764 -1.524 -10.153 1.00 96.19 78 TRP A O 1
ATOM 642 N N . LEU A 1 79 ? 0.629 -0.687 -8.606 1.00 97.19 79 LEU A N 1
ATOM 643 C CA . LEU A 1 79 ? 0.624 -1.818 -7.688 1.00 97.19 79 LEU A CA 1
ATOM 644 C C . LEU A 1 79 ? -0.238 -1.452 -6.476 1.00 97.19 79 LEU A C 1
ATOM 646 O O . LEU A 1 79 ? 0.022 -0.437 -5.823 1.00 97.19 79 LEU A O 1
ATOM 650 N N . TYR A 1 80 ? -1.235 -2.269 -6.155 1.00 98.00 80 TYR A N 1
ATOM 651 C CA . TYR A 1 80 ? -2.150 -2.042 -5.041 1.00 98.00 80 TYR A CA 1
ATOM 652 C C . TYR A 1 80 ? -1.826 -2.966 -3.872 1.00 98.00 80 TYR A C 1
ATOM 654 O O . TYR A 1 80 ? -1.846 -4.188 -3.997 1.00 98.00 80 TYR A O 1
ATOM 662 N N . VAL A 1 81 ? -1.572 -2.381 -2.706 1.00 97.88 81 VAL A N 1
ATOM 663 C CA . VAL A 1 81 ? -1.296 -3.099 -1.457 1.00 97.88 81 VAL A CA 1
ATOM 664 C C . VAL A 1 81 ? -2.426 -2.826 -0.477 1.00 97.88 81 VAL A C 1
ATOM 666 O O . VAL A 1 81 ? -2.805 -1.669 -0.276 1.00 97.88 81 VAL A O 1
ATOM 669 N N . VAL A 1 82 ? -2.952 -3.882 0.140 1.00 97.50 82 VAL A N 1
ATOM 670 C CA . VAL A 1 82 ? -3.948 -3.776 1.210 1.00 97.50 82 VAL A CA 1
ATOM 671 C C . VAL A 1 82 ? -3.304 -4.102 2.549 1.00 97.50 82 VAL A C 1
ATOM 673 O O . VAL A 1 82 ? -2.503 -5.031 2.652 1.00 97.50 82 VAL A O 1
ATOM 676 N N . THR A 1 83 ? -3.664 -3.333 3.571 1.00 97.25 83 THR A N 1
ATOM 677 C CA . THR A 1 83 ? -3.221 -3.532 4.948 1.00 97.25 83 THR A CA 1
ATOM 678 C C . THR A 1 83 ? -4.411 -3.483 5.894 1.00 97.25 83 THR A C 1
ATOM 680 O O . THR A 1 83 ? -5.183 -2.524 5.874 1.00 97.25 83 THR A O 1
ATOM 683 N N . HIS A 1 84 ? -4.531 -4.477 6.766 1.00 95.44 84 HIS A N 1
ATOM 684 C CA . HIS A 1 84 ? -5.522 -4.509 7.836 1.00 95.44 84 HIS A CA 1
ATOM 685 C C . HIS A 1 84 ? -4.840 -4.350 9.192 1.00 95.44 84 HIS A C 1
ATOM 687 O O . HIS A 1 84 ? -3.868 -5.042 9.483 1.00 95.44 84 HIS A O 1
ATOM 693 N N . PHE A 1 85 ? -5.375 -3.453 10.017 1.00 95.44 85 PHE A N 1
ATOM 694 C CA . PHE A 1 85 ? -5.035 -3.344 11.431 1.00 95.44 85 PHE A CA 1
ATOM 695 C C . PHE A 1 85 ? -6.012 -4.217 12.201 1.00 95.44 85 PHE A C 1
ATOM 697 O O . PHE A 1 85 ? -7.222 -3.986 12.129 1.00 95.44 85 PHE A O 1
ATOM 704 N N . VAL A 1 86 ? -5.504 -5.218 12.908 1.00 93.69 86 VAL A N 1
ATOM 705 C CA . VAL A 1 86 ? -6.324 -6.209 13.607 1.00 93.69 86 VAL A CA 1
ATOM 706 C C . VAL A 1 86 ? -5.905 -6.332 15.060 1.00 93.69 86 VAL A C 1
ATOM 708 O O . VAL A 1 86 ? -4.762 -6.053 15.422 1.00 93.69 86 VAL A O 1
ATOM 711 N N . LYS A 1 87 ? -6.829 -6.770 15.909 1.00 91.62 87 LYS A N 1
ATOM 712 C CA . LYS A 1 87 ? -6.513 -7.124 17.291 1.00 91.62 87 LYS A CA 1
ATOM 713 C C . LYS A 1 87 ? -5.454 -8.228 17.323 1.00 91.62 87 LYS A C 1
ATOM 715 O O . LYS A 1 87 ? -5.601 -9.244 16.646 1.00 91.62 87 LYS A O 1
ATOM 720 N N . ALA A 1 88 ? -4.399 -8.031 18.111 1.00 91.12 88 ALA A N 1
ATOM 721 C CA . ALA A 1 88 ? -3.300 -8.989 18.188 1.00 91.12 88 ALA A CA 1
ATOM 722 C C . ALA A 1 88 ? -3.770 -10.369 18.688 1.00 91.12 88 ALA A C 1
ATOM 724 O O . ALA A 1 88 ? -4.636 -10.457 19.565 1.00 91.12 88 ALA A O 1
ATOM 725 N N . GLY A 1 89 ? -3.194 -11.442 18.140 1.00 85.69 89 GLY A N 1
ATOM 726 C CA . GLY A 1 89 ? -3.515 -12.829 18.488 1.00 85.69 89 GLY A CA 1
ATOM 727 C C . GLY A 1 89 ? -4.866 -13.338 17.976 1.00 85.69 89 GLY A C 1
ATOM 728 O O . GLY A 1 89 ? -5.350 -14.357 18.463 1.00 85.69 89 GLY A O 1
ATOM 729 N N . THR A 1 90 ? -5.501 -12.638 17.032 1.00 82.31 90 THR A N 1
ATOM 730 C CA . THR A 1 90 ? -6.785 -13.073 16.446 1.00 82.31 90 THR A CA 1
ATOM 731 C C . THR A 1 90 ? -6.631 -13.946 15.210 1.00 82.31 90 THR A C 1
ATOM 733 O O . THR A 1 90 ? -7.494 -14.781 14.947 1.00 82.31 90 THR A O 1
ATOM 736 N N . ALA A 1 91 ? -5.534 -13.790 14.476 1.00 79.75 91 ALA A N 1
ATOM 737 C CA . ALA A 1 91 ? -5.199 -14.595 13.317 1.00 79.75 91 ALA A CA 1
ATOM 738 C C . ALA A 1 91 ? -3.768 -15.117 13.465 1.00 79.75 91 ALA A C 1
ATOM 740 O O . ALA A 1 91 ? -2.909 -14.454 14.041 1.00 79.75 91 ALA A O 1
ATOM 741 N N . TYR A 1 92 ? -3.515 -16.315 12.944 1.00 79.56 92 TYR A N 1
ATOM 742 C CA . TYR A 1 92 ? -2.200 -16.947 12.976 1.00 79.56 92 TYR A CA 1
ATOM 743 C C . TYR A 1 92 ? -1.853 -17.419 11.565 1.00 79.56 92 TYR A C 1
ATOM 745 O O . TYR A 1 92 ? -2.661 -18.137 10.974 1.00 79.56 92 TYR A O 1
ATOM 753 N N . PRO A 1 93 ? -0.698 -17.020 11.003 1.00 79.94 93 PRO A N 1
ATOM 754 C CA . PRO A 1 93 ? -0.294 -17.489 9.688 1.00 79.94 93 PRO A CA 1
ATOM 755 C C . PRO A 1 93 ? 0.133 -18.960 9.751 1.00 79.94 93 PRO A C 1
ATOM 757 O O . PRO A 1 93 ? 0.625 -19.439 10.774 1.00 79.94 93 PRO A O 1
ATOM 760 N N . ASP A 1 94 ? 0.020 -19.659 8.623 1.00 69.12 94 ASP A N 1
ATOM 761 C CA . ASP A 1 94 ? 0.470 -21.053 8.497 1.00 69.12 94 ASP A CA 1
ATOM 762 C C . ASP A 1 94 ? 2.003 -21.205 8.584 1.00 69.12 94 ASP A C 1
ATOM 764 O O . ASP A 1 94 ? 2.526 -22.312 8.739 1.00 69.12 94 ASP A O 1
ATOM 768 N N . GLY A 1 95 ? 2.740 -20.093 8.516 1.00 70.81 95 GLY A N 1
ATOM 769 C CA . GLY A 1 95 ? 4.179 -20.039 8.733 1.00 70.81 95 GLY A CA 1
ATOM 770 C C . GLY A 1 95 ? 4.757 -18.635 8.559 1.00 70.81 95 GLY A C 1
ATOM 771 O O . GLY A 1 95 ? 4.087 -17.724 8.075 1.00 70.81 95 GLY A O 1
ATOM 772 N N . TRP A 1 96 ? 6.028 -18.486 8.935 1.00 72.69 96 TRP A N 1
ATOM 773 C CA . TRP A 1 96 ? 6.793 -17.249 8.796 1.00 72.69 96 TRP A CA 1
ATOM 774 C C . TRP A 1 96 ? 7.941 -17.472 7.827 1.00 72.69 96 TRP A C 1
ATOM 776 O O . TRP A 1 96 ? 8.836 -18.274 8.080 1.00 72.69 96 TRP A O 1
ATOM 786 N N . THR A 1 97 ? 7.888 -16.775 6.700 1.00 66.44 97 THR A N 1
ATOM 787 C CA . THR A 1 97 ? 8.850 -16.954 5.609 1.00 66.44 97 THR A CA 1
ATOM 788 C C . THR A 1 97 ? 10.160 -16.200 5.845 1.00 66.44 97 THR A C 1
ATOM 790 O O . THR A 1 97 ? 11.177 -16.575 5.281 1.00 66.44 97 THR A O 1
ATOM 793 N N . LEU A 1 98 ? 10.145 -15.137 6.657 1.00 65.94 98 LEU A N 1
ATOM 794 C CA . LEU A 1 98 ? 11.290 -14.233 6.836 1.00 65.94 98 LEU A CA 1
ATOM 795 C C . LEU A 1 98 ? 12.085 -14.475 8.133 1.00 65.94 98 LEU A C 1
ATOM 797 O O . LEU A 1 98 ? 13.177 -13.939 8.286 1.00 65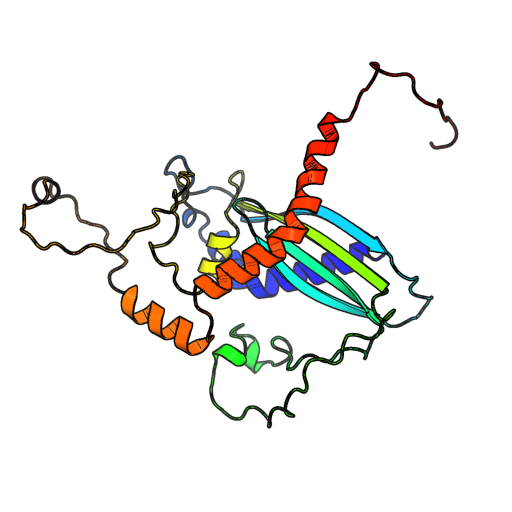.94 98 LEU A O 1
ATOM 801 N N . ASP A 1 99 ? 11.547 -15.275 9.057 1.00 59.75 99 ASP A N 1
ATOM 802 C CA . ASP A 1 99 ? 12.083 -15.412 10.420 1.00 59.75 99 ASP A CA 1
ATOM 803 C C . ASP A 1 99 ? 13.091 -16.565 10.577 1.00 59.75 99 ASP A C 1
ATOM 805 O O . ASP A 1 99 ? 13.683 -16.733 11.644 1.00 59.75 99 ASP A O 1
ATOM 809 N N . ASP A 1 100 ? 13.312 -17.371 9.533 1.00 54.38 100 ASP A N 1
ATOM 810 C CA . ASP A 1 100 ? 14.318 -18.434 9.551 1.00 54.38 100 ASP A CA 1
ATOM 811 C C . ASP A 1 100 ? 15.608 -17.962 8.858 1.00 54.38 100 ASP A C 1
ATOM 813 O O . ASP A 1 100 ? 15.581 -17.613 7.674 1.00 54.38 100 ASP A O 1
ATOM 817 N N . PRO A 1 101 ? 16.769 -17.992 9.536 1.00 49.47 101 PRO A N 1
ATOM 818 C CA . PRO A 1 101 ? 18.058 -17.695 8.914 1.00 49.47 101 PRO A CA 1
ATOM 819 C C . PRO A 1 101 ? 18.368 -18.554 7.675 1.00 49.47 101 PRO A C 1
ATOM 821 O O . PRO A 1 101 ? 19.115 -18.115 6.801 1.00 49.47 101 PRO A O 1
ATOM 824 N N . ALA A 1 102 ? 17.794 -19.759 7.556 1.00 53.09 102 ALA A N 1
ATOM 825 C CA . ALA A 1 102 ? 17.908 -20.602 6.363 1.00 53.09 102 ALA A CA 1
ATOM 826 C C . ALA A 1 102 ? 17.039 -20.121 5.180 1.00 53.09 102 ALA A C 1
ATOM 828 O O . ALA A 1 102 ? 17.318 -20.488 4.031 1.00 53.09 102 ALA A O 1
ATOM 829 N N . ASP A 1 103 ? 16.029 -19.291 5.458 1.00 52.22 103 ASP A N 1
ATOM 830 C CA . ASP A 1 103 ? 15.117 -18.656 4.501 1.00 52.22 103 ASP A CA 1
ATOM 831 C C . ASP A 1 103 ? 15.602 -17.241 4.088 1.00 52.22 103 ASP A C 1
ATOM 833 O O . ASP A 1 103 ? 15.007 -16.617 3.210 1.00 52.22 103 ASP A O 1
ATOM 837 N N . TRP A 1 104 ? 16.753 -16.763 4.602 1.00 47.19 104 TRP A N 1
ATOM 838 C CA . TRP A 1 104 ? 17.396 -15.494 4.190 1.00 47.19 104 TRP A CA 1
ATOM 839 C C . TRP A 1 104 ? 17.746 -15.452 2.688 1.00 47.19 104 TRP A C 1
ATOM 841 O O . TRP A 1 104 ? 17.927 -14.386 2.108 1.00 47.19 104 TRP A O 1
ATOM 851 N N . ASN A 1 105 ? 17.775 -16.602 2.007 1.00 46.50 105 ASN A N 1
ATOM 852 C CA . ASN A 1 105 ? 17.857 -16.652 0.543 1.00 46.50 105 ASN A CA 1
ATOM 853 C C . ASN A 1 105 ? 16.537 -16.288 -0.169 1.00 46.50 105 ASN A C 1
ATOM 855 O O . ASN A 1 105 ? 16.458 -16.490 -1.377 1.00 46.50 105 ASN A O 1
ATOM 859 N N . PHE A 1 106 ? 15.527 -15.772 0.547 1.00 49.88 106 PHE A N 1
ATOM 860 C CA . PHE A 1 106 ? 14.257 -15.248 0.022 1.00 49.88 106 PHE A CA 1
ATOM 861 C C . PHE A 1 106 ? 13.537 -16.179 -0.962 1.00 49.88 106 PHE A C 1
ATOM 863 O O . PHE A 1 106 ? 12.741 -15.739 -1.786 1.00 49.88 106 PHE A O 1
ATOM 870 N N . VAL A 1 107 ? 13.775 -17.484 -0.859 1.00 47.06 107 VAL A N 1
ATOM 871 C CA . VAL A 1 107 ? 12.931 -18.478 -1.508 1.00 47.06 107 VAL A CA 1
ATOM 872 C C . VAL A 1 107 ? 11.955 -18.931 -0.441 1.00 47.06 107 VAL A C 1
ATOM 874 O O . VAL A 1 107 ? 12.386 -19.611 0.495 1.00 47.06 107 VAL A O 1
ATOM 877 N N . PRO A 1 108 ? 10.670 -18.554 -0.535 1.00 48.00 108 PRO A N 1
ATOM 878 C CA . PRO A 1 108 ? 9.694 -19.011 0.418 1.00 48.00 108 PRO A CA 1
ATOM 879 C C . PRO A 1 108 ? 9.767 -20.513 0.666 1.00 48.00 108 PRO A C 1
ATOM 881 O O . PRO A 1 108 ? 9.900 -21.301 -0.269 1.00 48.00 108 PRO A O 1
ATOM 884 N N . ARG A 1 109 ? 9.644 -20.933 1.928 1.00 44.56 109 ARG A N 1
ATOM 885 C CA . ARG A 1 109 ? 9.707 -22.353 2.305 1.00 44.56 109 ARG A CA 1
ATOM 886 C C . ARG A 1 109 ? 8.716 -23.218 1.517 1.00 44.56 109 ARG A C 1
ATOM 888 O O . ARG A 1 109 ? 9.019 -24.374 1.228 1.00 44.56 109 ARG A O 1
ATOM 895 N N . PHE A 1 110 ? 7.576 -22.642 1.120 1.00 51.50 110 PHE A N 1
ATOM 896 C CA . PHE A 1 110 ? 6.580 -23.301 0.271 1.00 51.50 110 PHE A CA 1
ATOM 897 C C . PHE A 1 110 ? 7.084 -23.618 -1.149 1.00 51.50 110 PHE A C 1
ATOM 899 O O . PHE A 1 110 ? 6.586 -24.557 -1.757 1.00 51.50 110 PHE A O 1
ATOM 906 N N . LEU A 1 111 ? 8.104 -22.910 -1.647 1.00 48.00 111 LEU A N 1
ATOM 907 C CA . LEU A 1 111 ? 8.742 -23.153 -2.946 1.00 48.00 111 LEU A CA 1
ATOM 908 C C . LEU A 1 111 ? 9.942 -24.110 -2.860 1.00 48.00 111 LEU A C 1
ATOM 910 O O . LEU A 1 111 ? 10.335 -24.681 -3.873 1.00 48.00 111 LEU A O 1
ATOM 914 N N . ARG A 1 112 ? 10.572 -24.283 -1.683 1.00 47.25 112 ARG A N 1
ATOM 915 C CA . ARG A 1 112 ? 11.953 -24.801 -1.628 1.00 47.25 112 ARG A CA 1
ATOM 916 C C . ARG A 1 112 ? 12.116 -26.299 -1.413 1.00 47.25 112 ARG A C 1
ATOM 918 O O . ARG A 1 112 ? 13.069 -26.859 -1.952 1.00 47.25 112 ARG A O 1
ATOM 925 N N . THR A 1 113 ? 11.290 -26.999 -0.629 1.00 39.41 113 THR A N 1
ATOM 926 C CA . THR A 1 113 ? 11.476 -28.461 -0.475 1.00 39.41 113 THR A CA 1
ATOM 927 C C . THR A 1 113 ? 10.275 -29.185 0.140 1.00 39.41 113 THR A C 1
ATOM 929 O O . THR A 1 113 ? 9.812 -28.847 1.225 1.00 39.41 113 THR A O 1
ATOM 932 N N . LYS A 1 114 ? 9.870 -30.301 -0.488 1.00 43.25 114 LYS A N 1
ATOM 933 C CA . LYS A 1 114 ? 8.952 -31.348 0.014 1.00 43.25 114 LYS A CA 1
ATOM 934 C C . LYS A 1 114 ? 9.477 -32.106 1.257 1.00 43.25 114 LYS A C 1
ATOM 936 O O . LYS A 1 114 ? 9.371 -33.331 1.325 1.00 43.25 114 LYS A O 1
ATOM 941 N N . ARG A 1 115 ? 10.083 -31.445 2.251 1.00 36.97 115 ARG A N 1
ATOM 942 C CA . ARG A 1 115 ? 10.663 -32.123 3.426 1.00 36.97 115 ARG A CA 1
ATOM 943 C C . ARG A 1 115 ? 10.070 -31.599 4.731 1.00 36.97 115 ARG A C 1
ATOM 945 O O . ARG A 1 115 ? 10.405 -30.521 5.197 1.00 36.97 115 ARG A O 1
ATOM 952 N N . ARG A 1 116 ? 9.193 -32.432 5.309 1.00 37.12 116 ARG A N 1
ATOM 953 C CA . ARG A 1 116 ? 8.523 -32.272 6.610 1.00 37.12 116 ARG A CA 1
ATOM 954 C C . ARG A 1 116 ? 7.874 -30.898 6.795 1.00 37.12 116 ARG A C 1
ATOM 956 O O . ARG A 1 116 ? 8.255 -30.130 7.674 1.00 37.12 116 ARG A O 1
ATOM 963 N N . ALA A 1 117 ? 6.778 -30.676 6.066 1.00 40.31 117 ALA A N 1
ATOM 964 C CA . ALA A 1 117 ? 5.672 -29.925 6.645 1.00 40.31 117 ALA A CA 1
ATOM 965 C C . ALA A 1 117 ? 5.393 -30.552 8.019 1.00 40.31 117 ALA A C 1
ATOM 967 O O . ALA A 1 117 ? 5.011 -31.724 8.114 1.00 40.31 117 ALA A O 1
ATOM 968 N N . ARG A 1 118 ? 5.680 -29.820 9.101 1.00 37.59 118 ARG A N 1
ATOM 969 C CA . ARG A 1 118 ? 5.151 -30.156 10.422 1.00 37.59 118 ARG A CA 1
ATOM 970 C C . ARG A 1 118 ? 3.657 -30.316 10.194 1.00 37.59 118 ARG A C 1
ATOM 972 O O . ARG A 1 118 ? 3.059 -29.361 9.717 1.00 37.59 118 ARG A O 1
ATOM 979 N N . LYS A 1 119 ? 3.140 -31.540 10.405 1.00 32.03 119 LYS A N 1
ATOM 980 C CA . LYS A 1 119 ? 1.767 -31.973 10.094 1.00 32.03 119 LYS A CA 1
ATOM 981 C C . LYS A 1 119 ? 0.855 -30.757 10.126 1.00 32.03 119 LYS A C 1
ATOM 983 O O . LYS A 1 119 ? 0.629 -30.239 11.223 1.00 32.03 119 LYS A O 1
ATOM 988 N N . ALA A 1 120 ? 0.440 -30.279 8.947 1.00 40.00 120 ALA A N 1
ATOM 989 C CA . ALA A 1 120 ? -0.561 -29.234 8.858 1.00 40.00 120 ALA A CA 1
ATOM 990 C C . ALA A 1 120 ? -1.676 -29.708 9.783 1.00 40.00 120 ALA A C 1
ATOM 992 O O . ALA A 1 120 ? -2.226 -30.800 9.591 1.00 40.00 120 ALA A O 1
ATOM 993 N N . ARG A 1 121 ? -1.909 -28.982 10.882 1.00 36.47 121 ARG A N 1
ATOM 994 C CA . ARG A 1 121 ? -3.182 -29.139 11.572 1.00 36.47 121 ARG A CA 1
ATOM 995 C C . ARG A 1 121 ? -4.167 -28.859 10.463 1.00 36.47 121 ARG A C 1
ATOM 997 O O . ARG A 1 121 ? -4.060 -27.785 9.886 1.00 36.47 121 ARG A O 1
ATOM 1004 N N . VAL A 1 122 ? -4.943 -29.877 10.081 1.00 34.56 122 VAL A N 1
ATOM 1005 C CA . VAL A 1 122 ? -5.964 -29.796 9.035 1.00 34.56 122 VAL A CA 1
ATOM 1006 C C . VAL A 1 122 ? -6.584 -28.424 9.190 1.00 34.56 122 VAL A C 1
ATOM 1008 O O . VAL A 1 122 ? -7.190 -28.170 10.233 1.00 34.56 122 VAL A O 1
ATOM 1011 N N . ALA A 1 123 ? -6.260 -27.515 8.268 1.00 41.34 123 ALA A N 1
ATOM 1012 C CA . ALA A 1 123 ? -6.727 -26.154 8.366 1.00 41.34 123 ALA A CA 1
ATOM 1013 C C . ALA A 1 123 ? -8.225 -26.294 8.160 1.00 41.34 123 ALA A C 1
ATOM 1015 O O . ALA A 1 123 ? -8.697 -26.533 7.049 1.00 41.34 123 ALA A O 1
ATOM 1016 N N . ALA A 1 124 ? -8.961 -26.274 9.272 1.00 38.66 124 ALA A N 1
ATOM 1017 C CA . ALA A 1 124 ? -10.361 -25.936 9.224 1.00 38.66 124 ALA A CA 1
ATOM 1018 C C . ALA A 1 124 ? -10.458 -24.671 8.355 1.00 38.66 124 ALA A C 1
ATOM 1020 O O . ALA A 1 124 ? -9.527 -23.854 8.412 1.00 38.66 124 ALA A O 1
ATOM 1021 N N . PRO A 1 125 ? -11.514 -24.523 7.532 1.00 43.12 125 PRO A N 1
ATOM 1022 C CA . PRO A 1 125 ? -11.748 -23.266 6.828 1.00 43.12 125 PRO A CA 1
ATOM 1023 C C . PRO A 1 125 ? -11.467 -22.120 7.805 1.00 43.12 125 PRO A C 1
ATOM 1025 O O . PRO A 1 125 ? -11.871 -22.254 8.970 1.00 43.12 125 PRO A O 1
ATOM 1028 N N . PRO A 1 126 ? -10.681 -21.097 7.400 1.00 52.12 126 PRO A N 1
ATOM 1029 C CA . PRO A 1 126 ? -10.265 -20.043 8.314 1.00 52.12 126 PRO A CA 1
ATOM 1030 C C . PRO A 1 126 ? -11.513 -19.600 9.071 1.00 52.12 126 PRO A C 1
ATOM 1032 O O . PRO A 1 126 ? -12.524 -19.354 8.408 1.00 52.12 126 PRO A O 1
ATOM 1035 N N . PRO A 1 127 ? -11.507 -19.623 10.420 1.00 57.59 127 PRO A N 1
ATOM 1036 C CA . PRO A 1 127 ? -12.689 -19.233 11.168 1.00 57.59 127 PRO A CA 1
ATOM 1037 C C . PRO A 1 127 ? -13.105 -17.874 10.626 1.00 57.59 127 PRO A C 1
ATOM 1039 O O . PRO A 1 127 ? -12.235 -17.008 10.484 1.00 57.59 127 PRO A O 1
ATOM 1042 N N . ASP A 1 128 ? -14.381 -17.729 10.255 1.00 65.38 128 ASP A N 1
ATOM 1043 C CA . ASP A 1 128 ? -14.928 -16.449 9.817 1.00 65.38 128 ASP A CA 1
ATOM 1044 C C . ASP A 1 128 ? -14.391 -15.392 10.776 1.00 65.38 128 ASP A C 1
ATOM 1046 O O . ASP A 1 128 ? -14.601 -15.505 11.990 1.00 65.38 128 ASP A O 1
ATOM 1050 N N . VAL A 1 129 ? -13.569 -14.469 10.257 1.00 65.62 129 VAL A N 1
ATOM 1051 C CA . VAL A 1 129 ? -12.832 -13.529 11.106 1.00 65.62 129 VAL A CA 1
ATOM 1052 C C . VAL A 1 129 ? -13.880 -12.834 11.967 1.00 65.62 129 VAL A C 1
ATOM 1054 O O . VAL A 1 129 ? -14.753 -12.175 11.394 1.00 65.62 129 VAL A O 1
ATOM 1057 N N . PRO A 1 130 ? -13.847 -12.996 13.305 1.00 69.25 130 PRO A N 1
ATOM 1058 C CA . PRO A 1 130 ? -14.942 -12.534 14.134 1.00 69.25 130 PRO A CA 1
ATOM 1059 C C . PRO A 1 130 ? -15.199 -11.049 13.900 1.00 69.25 130 PRO A C 1
ATOM 1061 O O . PRO A 1 130 ? -14.265 -10.246 13.774 1.00 69.25 130 PRO A O 1
ATOM 1064 N N . GLU A 1 131 ? -16.475 -10.683 13.827 1.00 70.75 131 GLU A N 1
ATOM 1065 C CA . GLU A 1 131 ? -16.861 -9.302 13.588 1.00 70.75 131 GLU A CA 1
ATOM 1066 C C . GLU A 1 131 ? -16.237 -8.382 14.653 1.00 70.75 131 GLU A C 1
ATOM 1068 O O . GLU A 1 131 ? -16.168 -8.699 15.843 1.00 70.75 131 GLU A O 1
ATOM 1073 N N . GLY A 1 132 ? -15.711 -7.237 14.215 1.00 78.44 132 GLY A N 1
ATOM 1074 C CA . GLY A 1 132 ? -15.088 -6.260 15.104 1.00 78.44 132 GLY A CA 1
ATOM 1075 C C . GLY A 1 132 ? -13.627 -6.532 15.486 1.00 78.44 132 GLY A C 1
ATOM 1076 O O . GLY A 1 132 ? -13.102 -5.790 16.314 1.00 78.44 132 GLY A O 1
ATOM 1077 N N . VAL A 1 133 ? -12.957 -7.522 14.891 1.00 89.44 133 VAL A N 1
ATOM 1078 C CA . VAL A 1 133 ? -11.503 -7.747 15.058 1.00 89.44 133 VAL A CA 1
ATOM 1079 C C . VAL A 1 133 ? -10.649 -6.733 14.286 1.00 89.44 133 VAL A C 1
ATOM 1081 O O . VAL A 1 133 ? -9.512 -6.455 14.668 1.00 89.44 133 VAL A O 1
ATOM 1084 N N . VAL A 1 134 ? -11.188 -6.164 13.207 1.00 92.81 134 VAL A N 1
ATOM 1085 C CA . VAL A 1 134 ? -10.479 -5.220 12.335 1.00 92.81 134 VAL A CA 1
ATOM 1086 C C . VAL A 1 134 ? -10.691 -3.787 12.828 1.00 92.81 134 VAL A C 1
ATOM 1088 O O . VAL A 1 134 ? -11.804 -3.266 12.752 1.00 92.81 134 VAL A O 1
ATOM 1091 N N . PHE A 1 135 ? -9.623 -3.124 13.271 1.00 94.31 135 PHE A N 1
ATOM 1092 C CA . PHE A 1 135 ? -9.640 -1.714 13.677 1.00 94.31 135 PHE A CA 1
ATOM 1093 C C . PHE A 1 135 ? -9.705 -0.774 12.479 1.00 94.31 135 PHE A C 1
ATOM 1095 O O . PHE A 1 135 ? -10.509 0.154 12.445 1.00 94.31 135 PHE A O 1
ATOM 1102 N N . ALA A 1 136 ? -8.880 -1.030 11.465 1.00 95.81 136 ALA A N 1
ATOM 1103 C CA . ALA A 1 136 ? -8.831 -0.226 10.254 1.00 95.81 136 ALA A CA 1
ATOM 1104 C C . ALA A 1 136 ? -8.403 -1.062 9.049 1.00 95.81 136 ALA A C 1
ATOM 1106 O O . ALA A 1 136 ? -7.839 -2.152 9.169 1.00 95.81 136 ALA A O 1
ATOM 1107 N N . SER A 1 137 ? -8.689 -0.569 7.852 1.00 95.94 137 SER A N 1
ATOM 1108 C CA . SER A 1 137 ? -8.223 -1.180 6.608 1.00 95.94 137 SER A CA 1
ATOM 1109 C C . SER A 1 137 ? -7.804 -0.101 5.635 1.00 95.94 137 SER A C 1
ATOM 1111 O O . SER A 1 137 ? -8.557 0.842 5.396 1.00 95.94 137 SER A O 1
ATOM 1113 N N . ALA A 1 138 ? -6.615 -0.254 5.071 1.00 97.25 138 ALA A N 1
ATOM 1114 C CA . ALA A 1 138 ? -6.040 0.693 4.144 1.00 97.25 138 ALA A CA 1
ATOM 1115 C C . ALA A 1 138 ? -5.722 0.029 2.810 1.00 97.25 138 ALA A C 1
ATOM 1117 O O . ALA A 1 138 ? -5.217 -1.091 2.769 1.00 97.25 138 ALA A O 1
ATOM 1118 N N . ILE A 1 139 ? -5.974 0.755 1.729 1.00 97.44 139 ILE A N 1
ATOM 1119 C CA . ILE A 1 139 ? -5.494 0.437 0.388 1.00 97.44 139 ILE A CA 1
ATOM 1120 C C . ILE A 1 139 ? -4.503 1.520 -0.029 1.00 97.44 139 ILE A C 1
ATOM 1122 O O . ILE A 1 139 ? -4.724 2.709 0.197 1.00 97.44 139 ILE A O 1
ATOM 1126 N N . SER A 1 140 ? -3.376 1.098 -0.588 1.00 97.06 140 SER A N 1
ATOM 1127 C CA . SER A 1 140 ? -2.315 1.970 -1.085 1.00 97.06 140 SER A CA 1
ATOM 1128 C C . SER A 1 140 ? -2.017 1.637 -2.531 1.00 97.06 140 SER A C 1
ATOM 1130 O O . SER A 1 140 ? -1.912 0.459 -2.863 1.00 97.06 140 SER A O 1
ATOM 1132 N N . LYS A 1 141 ? -1.824 2.654 -3.368 1.00 96.06 141 LYS A N 1
ATOM 1133 C CA . LYS A 1 141 ? -1.370 2.477 -4.750 1.00 96.06 141 LYS A CA 1
ATOM 1134 C C . LYS A 1 141 ? 0.037 3.021 -4.937 1.00 96.06 141 LYS A C 1
ATOM 1136 O O . LYS A 1 141 ? 0.358 4.119 -4.477 1.00 96.06 141 LYS A O 1
ATOM 1141 N N . TYR A 1 142 ? 0.858 2.259 -5.639 1.00 96.81 142 TYR A N 1
ATOM 1142 C CA . TYR A 1 142 ? 2.253 2.575 -5.892 1.00 96.81 142 TYR A CA 1
ATOM 1143 C C . TYR A 1 142 ? 2.554 2.577 -7.377 1.00 96.81 142 TYR A C 1
ATOM 1145 O O . TYR A 1 142 ? 2.111 1.688 -8.097 1.00 96.81 142 TYR A O 1
ATOM 1153 N N . VAL A 1 143 ? 3.345 3.547 -7.821 1.00 95.88 143 VAL A N 1
ATOM 1154 C CA . VAL A 1 143 ? 3.930 3.544 -9.162 1.00 95.88 143 VAL A CA 1
ATOM 1155 C C . VAL A 1 143 ? 5.401 3.175 -9.055 1.00 95.88 143 VAL A C 1
ATOM 1157 O O . VAL A 1 143 ? 6.136 3.734 -8.238 1.00 95.88 143 VAL A O 1
ATOM 1160 N N . MET A 1 144 ? 5.838 2.238 -9.886 1.00 94.06 144 MET A N 1
ATOM 1161 C CA . MET A 1 144 ? 7.247 1.878 -10.006 1.00 94.06 144 MET A CA 1
ATOM 1162 C C . MET A 1 144 ? 7.872 2.672 -11.142 1.00 94.06 144 MET A C 1
ATOM 1164 O O . MET A 1 144 ? 7.246 2.877 -12.185 1.00 94.06 144 MET A O 1
ATOM 1168 N N . LYS A 1 145 ? 9.096 3.157 -10.947 1.00 92.44 145 LYS A N 1
ATOM 1169 C CA . LYS A 1 145 ? 9.791 3.988 -11.928 1.00 92.44 145 LYS A CA 1
ATOM 1170 C C . LYS A 1 145 ? 11.252 3.597 -12.061 1.00 92.44 145 LYS A C 1
ATOM 1172 O O . LYS A 1 145 ? 11.890 3.243 -11.076 1.00 92.44 145 LYS A O 1
ATOM 1177 N N . VAL A 1 146 ? 11.791 3.757 -13.266 1.00 89.94 146 VAL A N 1
ATOM 1178 C CA . VAL A 1 146 ? 13.232 3.868 -13.520 1.00 89.94 146 VAL A CA 1
ATOM 1179 C C . VAL A 1 146 ? 13.480 5.244 -14.122 1.00 89.94 146 VAL A C 1
ATOM 1181 O O . VAL A 1 146 ? 13.090 5.538 -15.253 1.00 89.94 146 VAL A O 1
ATOM 1184 N N . GLY A 1 147 ? 14.058 6.138 -13.317 1.00 87.75 147 GLY A N 1
ATOM 1185 C CA . GLY A 1 147 ? 14.155 7.555 -13.653 1.00 87.75 147 GLY A CA 1
ATOM 1186 C C . GLY A 1 147 ? 12.778 8.172 -13.913 1.00 87.75 147 GLY A C 1
ATOM 1187 O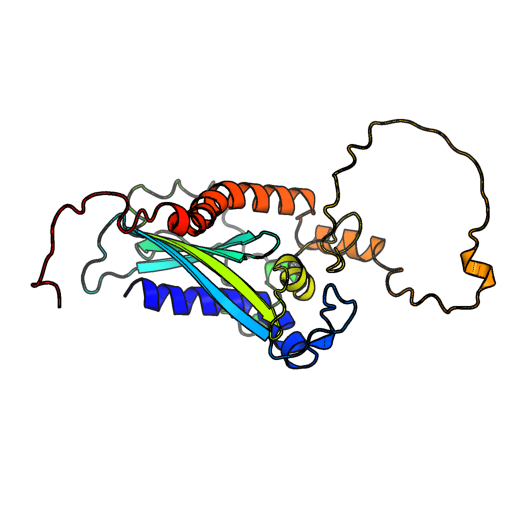 O . GLY A 1 147 ? 11.954 8.292 -13.006 1.00 87.75 147 GLY A O 1
ATOM 1188 N N . ARG A 1 148 ? 12.528 8.592 -15.159 1.00 87.06 148 ARG A N 1
ATOM 1189 C CA . ARG A 1 148 ? 11.233 9.167 -15.572 1.00 87.06 148 ARG A CA 1
ATOM 1190 C C . ARG A 1 148 ? 10.255 8.137 -16.132 1.00 87.06 148 ARG A C 1
ATOM 1192 O O . ARG A 1 148 ? 9.064 8.440 -16.186 1.00 87.06 148 ARG A O 1
ATOM 1199 N N . LEU A 1 149 ? 10.732 6.949 -16.499 1.00 89.12 149 LEU A N 1
ATOM 1200 C CA . LEU A 1 149 ? 9.908 5.896 -17.076 1.00 89.12 149 LEU A CA 1
ATOM 1201 C C . LEU A 1 149 ? 9.094 5.203 -15.982 1.00 89.12 149 LEU A C 1
ATOM 1203 O O . LEU A 1 149 ? 9.643 4.845 -14.941 1.00 89.12 149 LEU A O 1
ATOM 1207 N N . THR A 1 150 ? 7.798 5.016 -16.219 1.00 91.44 150 THR A N 1
ATOM 1208 C CA . THR A 1 150 ? 6.949 4.161 -15.383 1.00 91.44 150 THR A CA 1
ATOM 1209 C C . THR A 1 150 ? 7.118 2.710 -15.807 1.00 91.44 150 THR A C 1
ATOM 1211 O O . THR A 1 150 ? 7.019 2.392 -16.987 1.00 91.44 150 THR A O 1
ATOM 1214 N N . VAL A 1 151 ? 7.363 1.847 -14.829 1.00 90.00 151 VAL A N 1
ATOM 1215 C CA . VAL A 1 151 ? 7.555 0.413 -15.015 1.00 90.00 151 VAL A CA 1
ATOM 1216 C C . VAL A 1 151 ? 6.268 -0.306 -14.648 1.00 90.00 151 VAL A C 1
ATOM 1218 O O . VAL A 1 151 ? 5.683 -0.038 -13.598 1.00 90.00 151 VAL A O 1
ATOM 1221 N N . HIS A 1 152 ? 5.854 -1.234 -15.504 1.00 91.19 152 HIS A N 1
ATOM 1222 C CA . HIS A 1 152 ? 4.748 -2.136 -15.221 1.00 91.19 152 HIS A CA 1
ATOM 1223 C C . HIS A 1 152 ? 5.046 -2.994 -13.982 1.00 91.19 152 HIS A C 1
ATOM 1225 O O . HIS A 1 152 ? 6.075 -3.675 -13.969 1.00 91.19 152 HIS A O 1
ATOM 1231 N N . PRO A 1 153 ? 4.154 -3.039 -12.976 1.00 94.00 153 PRO A N 1
ATOM 1232 C CA . PRO A 1 153 ? 4.330 -3.914 -11.820 1.00 94.00 153 PRO A CA 1
ATOM 1233 C C . PRO A 1 153 ? 4.508 -5.389 -12.198 1.00 94.00 153 PRO A C 1
ATOM 1235 O O . PRO A 1 153 ? 5.346 -6.066 -11.617 1.00 94.00 153 PRO A O 1
ATOM 1238 N N . GLU A 1 154 ? 3.783 -5.858 -13.216 1.00 90.44 154 GLU A N 1
ATOM 1239 C CA . GLU A 1 154 ? 3.873 -7.226 -13.743 1.00 90.44 154 GLU A CA 1
ATOM 1240 C C . GLU A 1 154 ? 5.305 -7.599 -14.166 1.00 90.44 154 GLU A C 1
ATOM 1242 O O . GLU A 1 154 ? 5.800 -8.645 -13.768 1.00 90.44 154 GLU A O 1
ATOM 1247 N N . ALA A 1 155 ? 6.015 -6.704 -14.865 1.00 86.62 155 ALA A N 1
ATOM 1248 C CA . ALA A 1 155 ? 7.402 -6.936 -15.279 1.00 86.62 155 ALA A CA 1
ATOM 1249 C C . ALA A 1 155 ? 8.375 -7.017 -14.086 1.00 86.62 155 ALA A C 1
ATOM 1251 O O . ALA A 1 155 ? 9.393 -7.700 -14.141 1.00 86.62 155 ALA A O 1
ATOM 1252 N N . VAL A 1 156 ? 8.074 -6.311 -12.991 1.00 89.62 156 VAL A N 1
ATOM 1253 C CA . VAL A 1 156 ? 8.881 -6.359 -11.760 1.00 89.62 156 VAL A CA 1
ATOM 1254 C C . VAL A 1 156 ? 8.611 -7.640 -10.977 1.00 89.62 156 VAL A C 1
ATOM 1256 O O . VAL A 1 156 ? 9.543 -8.216 -10.422 1.00 89.62 156 VAL A O 1
ATOM 1259 N N . LEU A 1 157 ? 7.354 -8.087 -10.935 1.00 90.38 157 LEU A N 1
ATOM 1260 C CA . LEU A 1 157 ? 6.967 -9.347 -10.301 1.00 90.38 157 LEU A CA 1
ATOM 1261 C C . LEU A 1 157 ? 7.562 -10.548 -11.049 1.00 90.38 157 LEU A C 1
ATOM 1263 O O . LEU A 1 157 ? 8.087 -11.450 -10.401 1.00 90.38 157 LEU A O 1
ATOM 1267 N N . ASP A 1 158 ? 7.554 -10.517 -12.382 1.00 85.69 158 ASP A N 1
ATOM 1268 C CA . ASP A 1 158 ? 8.219 -11.514 -13.230 1.00 85.69 158 ASP A CA 1
ATOM 1269 C C . ASP A 1 158 ? 9.733 -11.562 -12.984 1.00 85.69 158 ASP A C 1
ATOM 1271 O O . ASP A 1 158 ? 10.279 -12.617 -12.693 1.00 85.69 158 ASP A O 1
ATOM 1275 N N . MET A 1 159 ? 10.409 -10.406 -12.949 1.00 83.81 159 MET A N 1
ATOM 1276 C CA . MET A 1 159 ? 11.845 -10.334 -12.631 1.00 83.81 159 MET A CA 1
ATOM 1277 C C . MET A 1 159 ? 12.203 -10.927 -11.254 1.00 83.81 159 MET A C 1
ATOM 1279 O O . MET A 1 159 ? 13.364 -11.250 -11.000 1.00 83.81 159 MET A O 1
ATOM 1283 N N . CYS A 1 160 ? 11.232 -11.028 -10.346 1.00 85.19 160 CYS A N 1
ATOM 1284 C CA . CYS A 1 160 ? 11.406 -11.631 -9.026 1.00 85.19 160 CYS A CA 1
ATOM 1285 C C . CYS A 1 160 ? 10.942 -13.094 -8.962 1.00 85.19 160 CYS A C 1
ATOM 1287 O O . CYS A 1 160 ? 10.843 -13.628 -7.859 1.00 85.19 160 CYS A O 1
ATOM 1289 N N . ASP A 1 161 ? 10.626 -13.718 -10.102 1.00 84.38 161 ASP A N 1
ATOM 1290 C CA . ASP A 1 161 ? 10.077 -15.073 -10.212 1.00 84.38 161 ASP A CA 1
ATOM 1291 C C . ASP A 1 161 ? 8.800 -15.271 -9.364 1.00 84.38 161 ASP A C 1
ATOM 1293 O O . ASP A 1 161 ? 8.529 -16.354 -8.841 1.00 84.38 161 ASP A O 1
ATOM 1297 N N . LEU A 1 162 ? 8.006 -14.205 -9.186 1.00 85.69 162 LEU A N 1
ATOM 1298 C CA . LEU A 1 162 ? 6.763 -14.230 -8.400 1.00 85.69 162 LEU A CA 1
ATOM 1299 C C . LEU A 1 162 ? 5.529 -14.580 -9.235 1.00 85.69 162 LEU A C 1
ATOM 1301 O O . LEU A 1 162 ? 4.445 -14.750 -8.673 1.00 85.69 162 LEU A O 1
ATOM 1305 N N . LEU A 1 163 ? 5.674 -14.662 -10.556 1.00 86.44 163 LEU A N 1
ATOM 1306 C CA . LEU A 1 163 ? 4.596 -14.985 -11.480 1.00 86.44 163 LEU A CA 1
ATOM 1307 C C . LEU A 1 163 ? 4.894 -16.298 -12.211 1.00 86.44 163 LEU A C 1
ATOM 1309 O O . LEU A 1 163 ? 6.048 -16.571 -12.543 1.00 86.44 163 LEU A O 1
ATOM 1313 N N . PRO A 1 164 ? 3.868 -17.122 -12.484 1.00 86.75 164 PRO A N 1
ATOM 1314 C CA . PRO A 1 164 ? 4.016 -18.232 -13.400 1.00 86.75 164 PRO A CA 1
ATOM 1315 C C . PRO A 1 164 ? 4.298 -17.710 -14.822 1.00 86.75 164 PRO A C 1
ATOM 1317 O O . PRO A 1 164 ? 3.988 -16.559 -15.138 1.00 86.75 164 PRO A O 1
ATOM 1320 N N . PRO A 1 165 ? 4.844 -18.565 -15.701 1.00 80.38 165 PRO A N 1
ATOM 1321 C CA . PRO A 1 165 ? 5.002 -18.267 -17.127 1.00 80.38 165 PRO A CA 1
ATOM 1322 C C . PRO A 1 165 ? 3.709 -17.718 -17.747 1.00 80.38 165 PRO A C 1
ATOM 1324 O O . PRO A 1 165 ? 2.647 -18.344 -17.668 1.00 80.38 165 PRO A O 1
ATOM 1327 N N . LYS A 1 166 ? 3.808 -16.583 -18.434 1.00 81.31 166 LYS A N 1
ATOM 1328 C CA . LYS A 1 166 ? 2.677 -16.018 -19.162 1.00 81.31 166 LYS A CA 1
ATOM 1329 C C . LYS A 1 166 ? 2.458 -16.736 -20.508 1.00 81.31 166 LYS A C 1
ATOM 1331 O O . LYS A 1 166 ? 3.395 -16.808 -21.312 1.00 81.31 166 LYS A O 1
ATOM 1336 N N . PRO A 1 167 ? 1.251 -17.261 -20.798 1.00 77.44 167 PRO A N 1
ATOM 1337 C CA . PRO A 1 167 ? 0.912 -17.757 -22.128 1.00 77.44 167 PRO A CA 1
ATOM 1338 C C . PRO A 1 167 ? 0.910 -16.585 -23.122 1.00 77.44 167 PRO A C 1
ATOM 1340 O O . PRO A 1 167 ? 0.329 -15.546 -22.836 1.00 77.44 167 PRO A O 1
ATOM 1343 N N . GLY A 1 168 ? 1.591 -16.737 -24.261 1.00 70.06 168 GLY A N 1
ATOM 1344 C CA . GLY A 1 168 ? 1.790 -15.651 -25.240 1.00 70.06 168 GLY A CA 1
ATOM 1345 C C . GLY A 1 168 ? 3.089 -14.853 -25.057 1.00 70.06 168 GLY A C 1
ATOM 1346 O O . GLY A 1 168 ? 3.457 -14.073 -25.930 1.00 70.06 168 GLY A O 1
ATOM 1347 N N . GLY A 1 169 ? 3.847 -15.116 -23.986 1.00 65.88 169 GLY A N 1
ATOM 1348 C CA . GLY A 1 169 ? 5.096 -14.419 -23.685 1.00 65.88 169 GLY A CA 1
ATOM 1349 C C . GLY A 1 169 ? 4.889 -13.156 -22.850 1.00 65.88 169 GLY A C 1
ATOM 1350 O O . GLY A 1 169 ? 3.777 -12.799 -22.469 1.00 65.88 169 GLY A O 1
ATOM 1351 N N . TRP A 1 170 ? 5.993 -12.494 -22.509 1.00 61.97 170 TRP A N 1
ATOM 1352 C CA . TRP A 1 170 ? 5.959 -11.277 -21.705 1.00 61.97 170 TRP A CA 1
ATOM 1353 C C . TRP A 1 170 ? 5.756 -10.056 -22.592 1.00 61.97 170 TRP A C 1
ATOM 1355 O O . TRP A 1 170 ? 6.474 -9.866 -23.575 1.00 61.97 170 TRP A O 1
ATOM 1365 N N . ASN A 1 171 ? 4.797 -9.207 -22.212 1.00 54.06 171 ASN A N 1
ATOM 1366 C CA . ASN A 1 171 ? 4.566 -7.930 -22.874 1.00 54.06 171 ASN A CA 1
ATOM 1367 C C . ASN A 1 171 ? 5.867 -7.119 -22.886 1.00 54.06 171 ASN A C 1
ATOM 1369 O O . ASN A 1 171 ? 6.333 -6.645 -21.847 1.00 54.06 171 ASN A O 1
ATOM 1373 N N . THR A 1 172 ? 6.432 -6.929 -24.077 1.00 50.41 172 THR A N 1
ATOM 1374 C CA . THR A 1 172 ? 7.422 -5.871 -24.303 1.00 50.41 172 THR A CA 1
ATOM 1375 C C . THR A 1 172 ? 6.696 -4.536 -24.080 1.00 50.41 172 THR A C 1
ATOM 1377 O O . THR A 1 172 ? 5.483 -4.459 -24.282 1.00 50.41 172 THR A O 1
ATOM 1380 N N . MET A 1 173 ? 7.371 -3.490 -23.591 1.00 48.06 173 MET A N 1
ATOM 1381 C CA . MET A 1 173 ? 6.752 -2.214 -23.167 1.00 48.06 173 MET A CA 1
ATOM 1382 C C . MET A 1 173 ? 6.141 -1.369 -24.312 1.00 48.06 173 MET A C 1
ATOM 1384 O O . MET A 1 173 ? 6.095 -0.143 -24.231 1.00 48.06 173 MET A O 1
ATOM 1388 N N . ASP A 1 174 ? 5.623 -2.002 -25.361 1.00 41.25 174 ASP A N 1
ATOM 1389 C CA . ASP A 1 174 ? 5.114 -1.376 -26.582 1.00 41.25 174 ASP A CA 1
ATOM 1390 C C . ASP A 1 174 ? 3.699 -0.802 -26.443 1.00 41.25 174 ASP A C 1
ATOM 1392 O O . ASP A 1 174 ? 3.146 -0.258 -27.396 1.00 41.25 174 ASP A O 1
ATOM 1396 N N . GLY A 1 175 ? 3.072 -0.893 -25.266 1.00 41.06 175 GLY A N 1
ATOM 1397 C CA . GLY A 1 175 ? 1.803 -0.218 -24.971 1.00 41.06 175 GLY A CA 1
ATOM 1398 C C . GLY A 1 175 ? 0.588 -0.689 -25.786 1.00 41.06 175 GLY A C 1
ATOM 1399 O O . GLY A 1 175 ? -0.540 -0.319 -25.432 1.00 41.06 175 GLY A O 1
ATOM 1400 N N . LYS A 1 176 ? 0.769 -1.535 -26.808 1.00 31.81 176 LYS A N 1
ATOM 1401 C CA . LYS A 1 176 ? -0.313 -2.165 -27.566 1.00 31.81 176 LYS A CA 1
ATOM 1402 C C . LYS A 1 176 ? -1.137 -3.036 -26.619 1.00 31.81 176 LYS A C 1
ATOM 1404 O O . LYS A 1 176 ? -0.604 -3.834 -25.856 1.00 31.81 176 LYS A O 1
ATOM 1409 N N . LYS A 1 177 ? -2.447 -2.789 -26.599 1.00 32.22 177 LYS A N 1
ATOM 1410 C CA . LYS A 1 177 ? -3.413 -3.699 -25.983 1.00 32.22 177 LYS A CA 1
ATOM 1411 C C . LYS A 1 177 ? -3.348 -5.002 -26.776 1.00 32.22 177 LYS A C 1
ATOM 1413 O O . LYS A 1 177 ? -3.502 -4.945 -27.991 1.00 32.22 177 LYS A O 1
ATOM 1418 N N . GLU A 1 178 ? -3.148 -6.133 -26.114 1.00 36.25 178 GLU A N 1
ATOM 1419 C CA . GLU A 1 178 ? -3.632 -7.386 -26.682 1.00 36.25 178 GLU A CA 1
ATOM 1420 C C . GLU A 1 178 ? -5.158 -7.340 -26.578 1.00 36.25 178 GLU A C 1
ATOM 1422 O O . GLU A 1 178 ? -5.726 -7.290 -25.483 1.00 36.25 178 GLU A O 1
ATOM 1427 N N . GLU A 1 179 ? -5.818 -7.229 -27.730 1.00 24.27 179 GLU A N 1
ATOM 1428 C CA . GLU A 1 179 ? -7.183 -7.717 -27.864 1.00 24.27 179 GLU A CA 1
ATOM 1429 C C . GLU A 1 179 ? -7.115 -9.225 -27.642 1.00 24.27 179 GLU A C 1
ATOM 1431 O O . GLU A 1 179 ? -6.371 -9.928 -28.322 1.00 24.27 179 GLU A O 1
ATOM 1436 N N . VAL A 1 180 ? -7.840 -9.699 -26.632 1.00 27.08 180 VAL A N 1
ATOM 1437 C CA . VAL A 1 180 ? -8.057 -11.125 -26.416 1.00 27.08 180 VAL A CA 1
ATOM 1438 C C . VAL A 1 180 ? -8.785 -11.635 -27.653 1.00 27.08 180 VAL A C 1
ATOM 1440 O O . VAL A 1 180 ? -9.967 -11.350 -27.837 1.00 27.08 180 VAL A O 1
ATOM 1443 N N . VAL A 1 181 ? -8.065 -12.334 -28.526 1.00 27.00 181 VAL A N 1
ATOM 1444 C CA . VAL A 1 181 ? -8.687 -13.130 -29.578 1.00 27.00 181 VAL A CA 1
ATOM 1445 C C . VAL A 1 181 ? -9.287 -14.338 -28.862 1.00 27.00 181 VAL A C 1
ATOM 1447 O O . VAL A 1 181 ? -8.570 -15.200 -28.355 1.00 27.00 181 VAL A O 1
ATOM 1450 N N . GLU A 1 182 ? -10.609 -14.338 -28.704 1.00 28.83 182 GLU A N 1
ATOM 1451 C CA . GLU A 1 182 ? -11.352 -15.548 -28.367 1.00 28.83 182 GLU A CA 1
ATOM 1452 C C . GLU A 1 182 ? -11.230 -16.502 -29.559 1.00 28.83 182 GLU A C 1
ATOM 1454 O O . GLU A 1 182 ? -12.004 -16.413 -30.511 1.00 28.83 182 GLU A O 1
ATOM 1459 N N . ASP A 1 183 ? -10.241 -17.395 -29.535 1.00 27.41 183 ASP A N 1
ATOM 1460 C CA . ASP A 1 183 ? -10.134 -18.420 -30.569 1.00 27.41 183 ASP A CA 1
ATOM 1461 C C . ASP A 1 183 ? -11.124 -19.555 -30.289 1.00 27.41 183 ASP A C 1
ATOM 1463 O O . ASP A 1 183 ? -10.928 -20.453 -29.465 1.00 27.41 183 ASP A O 1
ATOM 1467 N N . MET A 1 184 ? -12.234 -19.419 -31.008 1.00 25.89 184 MET A N 1
ATOM 1468 C CA . MET A 1 184 ? -13.246 -20.402 -31.353 1.00 25.89 184 MET A CA 1
ATOM 1469 C C . MET A 1 184 ? -12.605 -21.612 -32.060 1.00 25.89 184 MET A C 1
ATOM 1471 O O . MET A 1 184 ? -11.717 -21.468 -32.897 1.00 25.89 184 MET A O 1
ATOM 1475 N N . GLU A 1 185 ? -13.070 -22.811 -31.717 1.00 28.55 185 GLU A N 1
ATOM 1476 C CA . GLU A 1 185 ? -12.627 -24.096 -32.271 1.00 28.55 185 GLU A CA 1
ATOM 1477 C C . GLU A 1 185 ? -12.732 -24.172 -33.811 1.00 28.55 185 GLU A C 1
ATOM 1479 O O . GLU A 1 185 ? -13.777 -23.857 -34.382 1.00 28.55 185 GLU A O 1
ATOM 1484 N N . GLY A 1 186 ? -11.693 -24.694 -34.479 1.00 25.06 186 GLY A N 1
ATOM 1485 C CA . GLY A 1 186 ? -11.752 -25.092 -35.892 1.00 25.06 186 GLY A CA 1
ATOM 1486 C C . GLY A 1 186 ? -10.408 -25.565 -36.461 1.00 25.06 186 GLY A C 1
ATOM 1487 O O . GLY A 1 186 ? -9.457 -24.797 -36.530 1.00 25.06 186 GLY A O 1
ATOM 1488 N N . LEU A 1 187 ? -10.332 -26.842 -36.855 1.00 29.20 187 LEU A N 1
ATOM 1489 C CA . LEU A 1 187 ? -9.233 -27.447 -37.625 1.00 29.20 187 LEU A CA 1
ATOM 1490 C C . LEU A 1 187 ? -9.045 -26.755 -38.988 1.00 29.20 187 LEU A C 1
ATOM 1492 O O . LEU A 1 187 ? -10.045 -26.495 -39.643 1.00 29.20 187 LEU A O 1
ATOM 1496 N N . GLU A 1 188 ? -7.796 -26.638 -39.462 1.00 25.59 188 GLU A N 1
ATOM 1497 C CA . GLU A 1 188 ? -7.355 -27.159 -40.775 1.00 25.59 188 GLU A CA 1
ATOM 1498 C C . GLU A 1 188 ? -5.822 -27.039 -40.958 1.00 25.59 188 GLU A C 1
ATOM 1500 O O . GLU A 1 188 ? -5.210 -26.008 -40.685 1.00 25.59 188 GLU A O 1
ATOM 1505 N N . GLU A 1 189 ? -5.193 -28.136 -41.394 1.00 30.11 189 GLU A N 1
ATOM 1506 C CA . GLU A 1 189 ? -3.794 -28.223 -41.839 1.00 30.11 189 GLU A CA 1
ATOM 1507 C C . GLU A 1 189 ? -3.642 -27.729 -43.288 1.00 30.11 189 GLU A C 1
ATOM 1509 O O . GLU A 1 189 ? -4.400 -28.157 -44.151 1.00 30.11 189 GLU A O 1
ATOM 1514 N N . MET A 1 190 ? -2.600 -26.936 -43.569 1.00 23.28 190 MET A N 1
ATOM 1515 C CA . MET A 1 190 ? -1.733 -26.949 -44.773 1.00 23.28 190 MET A CA 1
ATOM 1516 C C . MET A 1 190 ? -0.762 -25.760 -44.634 1.00 23.28 190 MET A C 1
ATOM 1518 O O . MET A 1 190 ? -1.175 -24.673 -44.262 1.00 23.28 190 MET A O 1
ATOM 1522 N N . GLY A 1 191 ? 0.559 -25.890 -44.754 1.00 24.05 191 GLY A N 1
ATOM 1523 C CA . GLY A 1 191 ? 1.319 -26.211 -45.964 1.00 24.05 191 GLY A CA 1
ATOM 1524 C C . GLY A 1 191 ? 2.317 -25.056 -46.157 1.00 24.05 191 GLY A C 1
ATOM 1525 O O . GLY A 1 191 ? 1.902 -23.909 -46.240 1.00 24.05 191 GLY A O 1
ATOM 1526 N N . GLY A 1 192 ? 3.621 -25.335 -46.075 1.00 29.28 192 GLY A N 1
ATOM 1527 C CA . GLY A 1 192 ? 4.660 -24.327 -45.832 1.00 29.28 192 GLY A CA 1
ATOM 1528 C C . GLY A 1 192 ? 4.935 -23.333 -46.963 1.00 29.28 192 GLY A C 1
ATOM 1529 O O . GLY A 1 192 ? 4.928 -23.701 -48.131 1.00 29.28 192 GLY A O 1
ATOM 1530 N N . GLU A 1 193 ? 5.317 -22.113 -46.573 1.00 28.69 193 GLU A N 1
ATOM 1531 C CA . GLU A 1 193 ? 6.101 -21.176 -47.382 1.00 28.69 193 GLU A CA 1
ATOM 1532 C C . GLU A 1 193 ? 7.137 -20.475 -46.484 1.00 28.69 193 GLU A C 1
ATOM 1534 O O . GLU A 1 193 ? 6.843 -20.021 -45.375 1.00 28.69 193 GLU A O 1
ATOM 1539 N N . GLU A 1 194 ? 8.389 -20.463 -46.940 1.00 28.45 194 GLU A N 1
ATOM 1540 C CA . GLU A 1 194 ? 9.545 -19.914 -46.233 1.00 28.45 194 GLU A CA 1
ATOM 1541 C C . GLU A 1 194 ? 9.440 -18.389 -46.080 1.00 28.45 194 GLU A C 1
ATOM 1543 O O . GLU A 1 194 ? 9.243 -17.656 -47.048 1.00 28.45 194 GLU A O 1
ATOM 1548 N N . SER A 1 195 ? 9.613 -17.885 -44.852 1.00 32.12 195 SER A N 1
ATOM 1549 C CA . SER A 1 195 ? 9.556 -16.444 -44.599 1.00 32.12 195 SER A CA 1
ATOM 1550 C C . SER A 1 195 ? 10.813 -15.728 -45.108 1.00 32.12 195 SER A C 1
ATOM 1552 O O . SER A 1 195 ? 11.946 -16.138 -44.845 1.00 32.12 195 SER A O 1
ATOM 1554 N N . VAL A 1 196 ? 10.576 -14.575 -45.728 1.00 31.77 196 VAL A N 1
ATOM 1555 C CA . VAL A 1 196 ? 11.511 -13.571 -46.270 1.00 31.77 196 VAL A CA 1
ATOM 1556 C C . VAL A 1 196 ? 12.638 -13.116 -45.316 1.00 31.77 196 VAL A C 1
ATOM 1558 O O . VAL A 1 196 ? 13.562 -12.427 -45.748 1.00 31.77 196 VAL A O 1
ATOM 1561 N N . LEU A 1 197 ? 12.608 -13.503 -44.034 1.00 30.64 197 LEU A N 1
ATOM 1562 C CA . LEU A 1 197 ? 13.633 -13.177 -43.034 1.00 30.64 197 LEU A CA 1
ATOM 1563 C C . LEU A 1 197 ? 14.964 -13.930 -43.209 1.00 30.64 197 LEU A C 1
ATOM 1565 O O . LEU A 1 197 ? 15.981 -13.464 -42.695 1.00 30.64 197 LEU A O 1
ATOM 1569 N N . SER A 1 198 ? 15.000 -15.058 -43.926 1.00 35.12 198 SER A N 1
ATOM 1570 C CA . SER A 1 198 ? 16.246 -15.814 -44.151 1.00 35.12 198 SER A CA 1
ATOM 1571 C C . SER A 1 198 ? 17.210 -15.123 -45.127 1.00 35.12 198 SER A C 1
ATOM 1573 O O . SER A 1 198 ? 18.410 -15.393 -45.102 1.00 35.12 198 SER A O 1
ATOM 1575 N N . LEU A 1 199 ? 16.714 -14.189 -45.947 1.00 32.03 199 LEU A N 1
ATOM 1576 C CA . LEU A 1 199 ? 17.473 -13.573 -47.040 1.00 32.03 199 LEU A CA 1
ATOM 1577 C C . LEU A 1 199 ? 18.395 -12.422 -46.592 1.00 32.03 199 LEU A C 1
ATOM 1579 O O . LEU A 1 199 ? 19.293 -12.034 -47.334 1.00 32.03 199 LEU A O 1
ATOM 1583 N N . LEU A 1 200 ? 18.200 -11.871 -45.387 1.00 28.59 200 LEU A N 1
ATOM 1584 C CA . LEU A 1 200 ? 18.896 -10.654 -44.935 1.00 28.59 200 LEU A CA 1
ATOM 1585 C C . LEU A 1 200 ? 20.056 -10.887 -43.953 1.00 28.59 200 LEU A C 1
ATOM 1587 O O . LEU A 1 200 ? 20.678 -9.920 -43.525 1.00 28.59 200 LEU A O 1
ATOM 1591 N N . GLY A 1 201 ? 20.390 -12.135 -43.607 1.00 27.22 201 GLY A N 1
ATOM 1592 C CA . GLY A 1 201 ? 21.616 -12.453 -42.854 1.00 27.22 201 GLY A CA 1
ATOM 1593 C C . GLY A 1 201 ? 21.757 -11.779 -41.477 1.00 27.22 201 GLY A C 1
ATOM 1594 O O . GLY A 1 201 ? 22.870 -11.673 -40.964 1.00 27.22 201 GLY A O 1
ATOM 1595 N N . ILE A 1 202 ? 20.659 -11.321 -40.866 1.00 30.36 202 ILE A N 1
ATOM 1596 C CA . ILE A 1 202 ? 20.664 -10.737 -39.519 1.00 30.36 202 ILE A CA 1
ATOM 1597 C C . ILE A 1 202 ? 20.604 -11.891 -38.505 1.00 30.36 202 ILE A C 1
ATOM 1599 O O . ILE A 1 202 ? 19.650 -12.671 -38.546 1.00 30.36 202 ILE A O 1
ATOM 1603 N N . PRO A 1 203 ? 21.582 -12.039 -37.590 1.00 25.39 203 PRO A N 1
ATOM 1604 C CA . PRO A 1 203 ? 21.522 -13.077 -36.574 1.00 25.39 203 PRO A CA 1
ATOM 1605 C C . PRO A 1 203 ? 20.314 -12.845 -35.665 1.00 25.39 203 PRO A C 1
ATOM 1607 O O . PRO A 1 203 ? 20.191 -11.822 -34.992 1.00 25.39 203 PRO A O 1
ATOM 1610 N N . ASN A 1 204 ? 19.426 -13.834 -35.664 1.00 28.56 204 ASN A N 1
ATOM 1611 C CA . ASN A 1 204 ? 18.276 -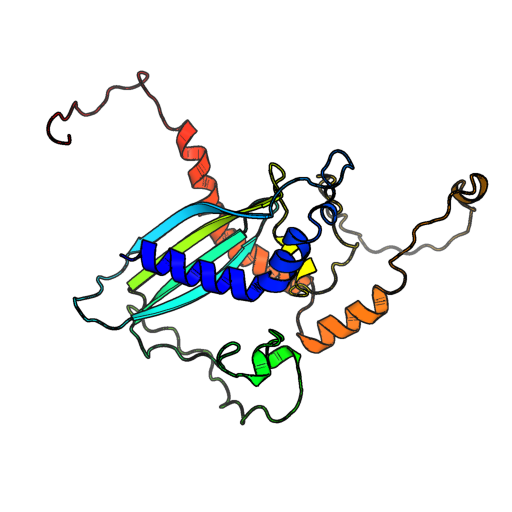13.922 -34.787 1.00 28.56 204 ASN A CA 1
ATOM 1612 C C . ASN A 1 204 ? 18.797 -14.058 -33.347 1.00 28.56 204 ASN A C 1
ATOM 1614 O O . ASN A 1 204 ? 19.312 -15.109 -32.963 1.00 28.56 204 ASN A O 1
ATOM 1618 N N . GLY A 1 205 ? 18.710 -12.988 -32.557 1.00 28.61 205 GLY A N 1
ATOM 1619 C CA . GLY A 1 205 ? 18.958 -13.008 -31.116 1.00 28.61 205 GLY A CA 1
ATOM 1620 C C . GLY A 1 205 ? 17.838 -13.753 -30.395 1.00 28.61 205 GLY A C 1
ATOM 1621 O O . GLY A 1 205 ? 17.093 -13.160 -29.624 1.00 28.61 205 GLY A O 1
ATOM 1622 N N . SER A 1 206 ? 17.691 -15.046 -30.681 1.00 29.95 206 SER A N 1
ATOM 1623 C CA . SER A 1 206 ? 16.759 -15.931 -29.997 1.00 29.95 206 SER A CA 1
ATOM 1624 C C . SER A 1 206 ? 17.371 -16.354 -28.668 1.00 29.95 206 SER A C 1
ATOM 1626 O O . SER A 1 206 ? 18.150 -17.301 -28.584 1.00 29.95 206 SER A O 1
ATOM 1628 N N . ALA A 1 207 ? 17.014 -15.632 -27.614 1.00 32.41 207 ALA A N 1
ATOM 1629 C CA . ALA A 1 207 ? 17.102 -16.124 -26.250 1.00 32.41 207 ALA A CA 1
ATOM 1630 C C . ALA A 1 207 ? 15.679 -16.289 -25.713 1.00 32.41 207 ALA A C 1
ATOM 1632 O O . ALA A 1 207 ? 15.247 -15.519 -24.869 1.00 32.41 207 ALA A O 1
ATOM 1633 N N . ASN A 1 208 ? 14.929 -17.253 -26.258 1.00 35.72 208 ASN A N 1
ATOM 1634 C CA . ASN A 1 208 ? 13.837 -17.915 -25.534 1.00 35.72 208 ASN A CA 1
ATOM 1635 C C . ASN A 1 208 ? 13.403 -19.215 -26.232 1.00 35.72 208 ASN A C 1
ATOM 1637 O O . ASN A 1 208 ? 12.269 -19.388 -26.661 1.00 35.72 208 ASN A O 1
ATOM 1641 N N . GLY A 1 209 ? 14.335 -20.168 -26.314 1.00 27.05 209 GLY A N 1
ATOM 1642 C CA . GLY A 1 209 ? 14.061 -21.554 -26.720 1.00 27.05 209 GLY A CA 1
ATOM 1643 C C . GLY A 1 209 ? 13.703 -22.501 -25.563 1.00 27.05 209 GLY A C 1
ATOM 1644 O O . GLY A 1 209 ? 13.545 -23.697 -25.785 1.00 27.05 209 GLY A O 1
ATOM 1645 N N . HIS A 1 210 ? 13.581 -22.003 -24.325 1.00 27.12 210 HIS A N 1
ATOM 1646 C CA . HIS A 1 210 ? 13.367 -22.833 -23.124 1.00 27.12 210 HIS A CA 1
ATOM 1647 C C . HIS A 1 210 ? 12.040 -22.578 -22.388 1.00 27.12 210 HIS A C 1
ATOM 1649 O O . HIS A 1 210 ? 11.822 -23.123 -21.307 1.00 27.12 210 HIS A O 1
ATOM 1655 N N . ALA A 1 211 ? 11.121 -21.799 -22.968 1.00 38.91 211 ALA A N 1
ATOM 1656 C CA . ALA A 1 211 ? 9.900 -21.376 -22.278 1.00 38.91 211 ALA A CA 1
ATOM 1657 C C . ALA A 1 211 ? 8.950 -22.540 -21.923 1.00 38.91 211 ALA A C 1
ATOM 1659 O O . ALA A 1 211 ? 8.314 -22.516 -20.875 1.00 38.91 211 ALA A O 1
ATOM 1660 N N . ASN A 1 212 ? 8.890 -23.603 -22.736 1.00 37.72 212 ASN A N 1
ATOM 1661 C CA . ASN A 1 212 ? 7.887 -24.663 -22.550 1.00 37.72 212 ASN A CA 1
ATOM 1662 C C . ASN A 1 212 ? 8.224 -25.680 -21.435 1.00 37.72 212 ASN A C 1
ATOM 1664 O O . ASN A 1 212 ? 7.330 -26.341 -20.906 1.00 37.72 212 ASN A O 1
ATOM 1668 N N . GLY A 1 213 ? 9.505 -25.814 -21.068 1.00 31.36 213 GLY A N 1
ATOM 1669 C CA . GLY A 1 213 ? 9.961 -26.701 -19.987 1.00 31.36 213 GLY A CA 1
ATOM 1670 C C . GLY A 1 213 ? 9.877 -26.035 -18.613 1.00 31.36 213 GLY A C 1
ATOM 1671 O O . GLY A 1 213 ? 9.260 -26.582 -17.701 1.00 31.36 213 GLY A O 1
ATOM 1672 N N . ALA A 1 214 ? 10.400 -24.809 -18.508 1.00 40.31 214 ALA A N 1
ATOM 1673 C CA . ALA A 1 214 ? 10.352 -24.004 -17.286 1.00 40.31 214 ALA A CA 1
ATOM 1674 C C . ALA A 1 214 ? 8.911 -23.670 -16.868 1.00 40.31 214 ALA A C 1
ATOM 1676 O O . ALA A 1 214 ? 8.600 -23.613 -15.678 1.00 40.31 214 ALA A O 1
ATOM 1677 N N . ALA A 1 215 ? 8.007 -23.532 -17.846 1.00 40.84 215 ALA A N 1
ATOM 1678 C CA . ALA A 1 215 ? 6.612 -23.233 -17.582 1.00 40.84 215 ALA A CA 1
ATOM 1679 C C . ALA A 1 215 ? 5.875 -24.339 -16.805 1.00 40.84 215 ALA A C 1
ATOM 1681 O O . ALA A 1 215 ? 5.100 -24.062 -15.887 1.00 40.84 215 ALA A O 1
ATOM 1682 N N . LYS A 1 216 ? 6.147 -25.605 -17.144 1.00 37.69 216 LYS A N 1
ATOM 1683 C CA . LYS A 1 216 ? 5.594 -26.763 -16.427 1.00 37.69 216 LYS A CA 1
ATOM 1684 C C . LYS A 1 216 ? 6.222 -26.936 -15.045 1.00 37.69 216 LYS A C 1
ATOM 1686 O O . LYS A 1 216 ? 5.554 -27.422 -14.140 1.00 37.69 216 LYS A O 1
ATOM 1691 N N . GLU A 1 217 ? 7.476 -26.530 -14.875 1.00 39.28 217 GLU A N 1
ATOM 1692 C CA . GLU A 1 217 ? 8.215 -26.667 -13.619 1.00 39.28 217 GLU A CA 1
ATOM 1693 C C . GLU A 1 217 ? 7.792 -25.618 -12.576 1.00 39.28 217 GLU A C 1
ATOM 1695 O O . GLU A 1 217 ? 7.522 -25.978 -11.434 1.00 39.28 217 GLU A O 1
ATOM 1700 N N . ALA A 1 218 ? 7.614 -24.350 -12.966 1.00 40.88 218 ALA A N 1
ATOM 1701 C CA . ALA A 1 218 ? 7.150 -23.286 -12.066 1.00 40.88 218 ALA A CA 1
ATOM 1702 C C . ALA A 1 218 ? 5.708 -23.515 -11.569 1.00 40.88 218 ALA A C 1
ATOM 1704 O O . ALA A 1 218 ? 5.443 -23.428 -10.367 1.00 40.88 218 ALA A O 1
ATOM 1705 N N . ALA A 1 219 ? 4.794 -23.906 -12.467 1.00 45.72 219 ALA A N 1
ATOM 1706 C CA . ALA A 1 219 ? 3.422 -24.274 -12.106 1.00 45.72 219 ALA A CA 1
ATOM 1707 C C . ALA A 1 219 ? 3.368 -25.535 -11.219 1.00 45.72 219 ALA A C 1
ATOM 1709 O O . ALA A 1 219 ? 2.516 -25.641 -10.339 1.00 45.72 219 ALA A O 1
ATOM 1710 N N . ALA A 1 220 ? 4.303 -26.477 -11.392 1.00 47.03 220 ALA A N 1
ATOM 1711 C CA . ALA A 1 220 ? 4.404 -27.670 -10.548 1.00 47.03 220 ALA A CA 1
ATOM 1712 C C . ALA A 1 220 ? 4.951 -27.386 -9.135 1.00 47.03 220 ALA A C 1
ATOM 1714 O O . ALA A 1 220 ? 4.744 -28.202 -8.231 1.00 47.03 220 ALA A O 1
ATOM 1715 N N . VAL A 1 221 ? 5.644 -26.260 -8.932 1.00 53.94 221 VAL A N 1
ATOM 1716 C CA . VAL A 1 221 ? 6.211 -25.855 -7.635 1.00 53.94 221 VAL A CA 1
ATOM 1717 C C . VAL A 1 221 ? 5.221 -25.016 -6.822 1.00 53.94 221 VAL A C 1
ATOM 1719 O O . VAL A 1 221 ? 5.085 -25.247 -5.622 1.00 53.94 221 VAL A O 1
ATOM 1722 N N . THR A 1 222 ? 4.503 -24.078 -7.446 1.00 60.69 222 THR A N 1
ATOM 1723 C CA . THR A 1 222 ? 3.542 -23.200 -6.745 1.00 60.69 222 THR A CA 1
ATOM 1724 C C . THR A 1 222 ? 2.122 -23.766 -6.729 1.00 60.69 222 THR A C 1
ATOM 1726 O O . THR A 1 222 ? 1.352 -23.460 -5.821 1.00 60.69 222 THR A O 1
ATOM 1729 N N . GLY A 1 223 ? 1.764 -24.578 -7.728 1.00 74.62 223 GLY A N 1
ATOM 1730 C CA . GLY A 1 223 ? 0.386 -24.991 -8.000 1.00 74.62 223 GLY A CA 1
ATOM 1731 C C . GLY A 1 223 ? -0.482 -23.900 -8.639 1.00 74.62 223 GLY A C 1
ATOM 1732 O O . GLY A 1 223 ? -1.660 -24.150 -8.874 1.00 74.62 223 GLY A O 1
ATOM 1733 N N . TRP A 1 224 ? 0.072 -22.712 -8.913 1.00 79.88 224 TRP A N 1
ATOM 1734 C CA . TRP A 1 224 ? -0.636 -21.592 -9.535 1.00 79.88 224 TRP A CA 1
ATOM 1735 C C . TRP A 1 224 ? -0.356 -21.550 -11.034 1.00 79.88 224 TRP A C 1
ATOM 1737 O O . TRP A 1 224 ? 0.800 -21.462 -11.454 1.00 79.88 224 TRP A O 1
ATOM 1747 N N . ASP A 1 225 ? -1.417 -21.575 -11.837 1.00 87.06 225 ASP A N 1
ATOM 1748 C CA . ASP A 1 225 ? -1.342 -21.275 -13.264 1.00 87.06 225 ASP A CA 1
ATOM 1749 C C . ASP A 1 225 ? -1.625 -19.786 -13.538 1.00 87.06 225 ASP A C 1
ATOM 1751 O O . ASP A 1 225 ? -2.050 -19.026 -12.661 1.00 87.06 225 ASP A O 1
ATOM 1755 N N . TRP A 1 226 ? -1.363 -19.347 -14.771 1.00 87.50 226 TRP A N 1
ATOM 1756 C CA . TRP A 1 226 ? -1.584 -17.955 -15.167 1.00 87.50 226 TRP A CA 1
ATOM 1757 C C . TRP A 1 226 ? -3.055 -17.529 -15.045 1.00 87.50 226 TRP A C 1
ATOM 1759 O O . TRP A 1 226 ? -3.343 -16.410 -14.627 1.00 87.50 226 TRP A O 1
ATOM 1769 N N . LYS A 1 227 ? -3.996 -18.441 -15.326 1.00 89.56 227 LYS A N 1
ATOM 1770 C CA . LYS A 1 227 ? -5.438 -18.169 -15.232 1.00 89.56 227 LYS A CA 1
ATOM 1771 C C . LYS A 1 227 ? -5.858 -17.858 -13.794 1.00 89.56 227 LYS A C 1
ATOM 1773 O O . LYS A 1 227 ? -6.650 -16.947 -13.567 1.00 89.56 227 LYS A O 1
ATOM 1778 N N . MET A 1 228 ? -5.313 -18.576 -12.813 1.00 91.00 228 MET A N 1
ATOM 1779 C CA . MET A 1 228 ? -5.539 -18.316 -11.390 1.00 91.00 228 MET A CA 1
ATOM 1780 C C . MET A 1 228 ? -4.962 -16.966 -10.965 1.00 91.00 228 MET A C 1
ATOM 1782 O O . MET A 1 228 ? -5.609 -16.240 -10.213 1.00 91.00 228 MET A O 1
ATOM 1786 N N . VAL A 1 229 ? -3.776 -16.608 -11.465 1.00 91.69 229 VAL A N 1
ATOM 1787 C CA . VAL A 1 229 ? -3.157 -15.301 -11.195 1.00 91.69 229 VAL A CA 1
ATOM 1788 C C . VAL A 1 229 ? -4.013 -14.163 -11.736 1.00 91.69 229 VAL A C 1
ATOM 1790 O O . VAL A 1 229 ? -4.292 -13.212 -11.008 1.00 91.69 229 VAL A O 1
ATOM 1793 N N . GLU A 1 230 ? -4.478 -14.264 -12.979 1.00 91.88 230 GLU A N 1
ATOM 1794 C CA . GLU A 1 230 ? -5.370 -13.265 -13.568 1.00 91.88 230 GLU A CA 1
ATOM 1795 C C . GLU A 1 230 ? -6.698 -13.172 -12.820 1.00 91.88 230 GLU A C 1
ATOM 1797 O O . GLU A 1 230 ? -7.167 -12.065 -12.560 1.00 91.88 230 GLU A O 1
ATOM 1802 N N . ALA A 1 231 ? -7.279 -14.304 -12.414 1.00 94.06 231 ALA A N 1
ATOM 1803 C CA . ALA A 1 231 ? -8.517 -14.326 -11.642 1.00 94.06 231 ALA A CA 1
ATOM 1804 C C . ALA A 1 231 ? -8.357 -13.668 -10.259 1.00 94.06 231 ALA A C 1
ATOM 1806 O O . ALA A 1 231 ? -9.227 -12.904 -9.832 1.00 94.06 231 ALA A O 1
ATOM 1807 N N . GLU A 1 232 ? -7.249 -13.926 -9.557 1.00 93.81 232 GLU A N 1
ATOM 1808 C CA . GLU A 1 232 ? -6.937 -13.272 -8.279 1.00 93.81 232 GLU A CA 1
ATOM 1809 C C . GLU A 1 232 ? -6.719 -11.769 -8.468 1.00 93.81 232 GLU A C 1
ATOM 1811 O O . GLU A 1 232 ? -7.288 -10.957 -7.732 1.00 93.81 232 GLU A O 1
ATOM 1816 N N . ASN A 1 233 ? -5.945 -11.392 -9.488 1.00 95.75 233 ASN A N 1
ATOM 1817 C CA . ASN A 1 233 ? -5.683 -9.997 -9.807 1.00 95.75 233 ASN A CA 1
ATOM 1818 C C . ASN A 1 233 ? -6.981 -9.255 -10.162 1.00 95.75 233 ASN A C 1
ATOM 1820 O O . ASN A 1 233 ? -7.236 -8.172 -9.639 1.00 95.75 233 ASN A O 1
ATOM 1824 N N . ALA A 1 234 ? -7.847 -9.861 -10.979 1.00 96.56 234 ALA A N 1
ATOM 1825 C CA . ALA A 1 234 ? -9.154 -9.321 -11.339 1.00 96.56 234 ALA A CA 1
ATOM 1826 C C . ALA A 1 234 ? -10.044 -9.113 -10.106 1.00 96.56 234 ALA A C 1
ATOM 1828 O O . ALA A 1 234 ? -10.647 -8.048 -9.961 1.00 96.56 234 ALA A O 1
ATOM 1829 N N . ARG A 1 235 ? -10.061 -10.072 -9.169 1.00 96.31 235 ARG A N 1
ATOM 1830 C CA . ARG A 1 235 ? -10.799 -9.944 -7.904 1.00 96.31 235 ARG A CA 1
ATOM 1831 C C . ARG A 1 235 ? -10.298 -8.767 -7.071 1.00 96.31 235 ARG A C 1
ATOM 1833 O O . ARG A 1 235 ? -11.093 -7.985 -6.557 1.00 96.31 235 ARG A O 1
ATOM 1840 N N . GLY A 1 236 ? -8.983 -8.600 -6.940 1.00 96.75 236 GLY A N 1
ATOM 1841 C CA . GLY A 1 236 ? -8.419 -7.449 -6.234 1.00 96.75 236 GLY A CA 1
ATOM 1842 C C . GLY A 1 236 ? -8.689 -6.118 -6.952 1.00 96.75 236 GLY A C 1
ATOM 1843 O O . GLY A 1 236 ? -8.941 -5.097 -6.299 1.00 96.75 236 GLY A O 1
ATOM 1844 N N . MET A 1 237 ? -8.716 -6.130 -8.288 1.00 97.56 237 MET A N 1
ATOM 1845 C CA . MET A 1 237 ? -9.018 -4.959 -9.112 1.00 97.56 237 MET A CA 1
ATOM 1846 C C . MET A 1 237 ? -10.445 -4.431 -8.919 1.00 97.56 237 MET A C 1
ATOM 1848 O O . MET A 1 237 ? -10.662 -3.227 -9.080 1.00 97.56 237 MET A O 1
ATOM 1852 N N . GLU A 1 238 ? -11.403 -5.266 -8.502 1.00 97.19 238 GLU A N 1
ATOM 1853 C CA . GLU A 1 238 ? -12.755 -4.808 -8.155 1.00 97.19 238 GLU A CA 1
ATOM 1854 C C . GLU A 1 238 ? -12.754 -3.759 -7.042 1.00 97.19 238 GLU A C 1
ATOM 1856 O O . GLU A 1 238 ? -13.520 -2.802 -7.109 1.00 97.19 238 GLU A O 1
ATOM 1861 N N . TYR A 1 239 ? -11.864 -3.880 -6.057 1.00 95.69 239 TYR A N 1
ATOM 1862 C CA . TYR A 1 239 ? -11.692 -2.864 -5.019 1.00 95.69 239 TYR A CA 1
ATOM 1863 C C . TYR A 1 239 ? -10.761 -1.741 -5.479 1.00 95.69 239 TYR A C 1
ATOM 1865 O O . TYR A 1 239 ? -11.029 -0.559 -5.238 1.00 95.69 239 TYR A O 1
ATOM 1873 N N . ALA A 1 240 ? -9.670 -2.095 -6.163 1.00 96.56 240 ALA A N 1
ATOM 1874 C CA . ALA A 1 240 ? -8.656 -1.137 -6.588 1.00 96.56 240 ALA A CA 1
ATOM 1875 C C . ALA A 1 240 ? -9.214 -0.069 -7.539 1.00 96.56 240 ALA A C 1
ATOM 1877 O O . ALA A 1 240 ? -8.844 1.100 -7.412 1.00 96.56 240 ALA A O 1
ATOM 1878 N N . LYS A 1 241 ? -10.154 -0.426 -8.428 1.00 95.44 241 LYS A N 1
ATOM 1879 C CA . LYS A 1 241 ? -10.784 0.516 -9.371 1.00 95.44 241 LYS A CA 1
ATOM 1880 C C . LYS A 1 241 ? -11.490 1.675 -8.665 1.00 95.44 241 LYS A C 1
ATOM 1882 O O . LYS A 1 241 ? -11.401 2.807 -9.126 1.00 95.44 241 LYS A O 1
ATOM 1887 N N . HIS A 1 242 ? -12.127 1.426 -7.519 1.00 95.81 242 HIS A N 1
ATOM 1888 C CA . HIS A 1 242 ? -12.795 2.475 -6.745 1.00 95.81 242 HIS A CA 1
ATOM 1889 C C . HIS A 1 242 ? -11.787 3.441 -6.121 1.00 95.81 242 HIS A C 1
ATOM 1891 O O . HIS A 1 242 ? -12.001 4.649 -6.130 1.00 95.81 242 HIS A O 1
ATOM 1897 N N . HIS A 1 243 ? -10.655 2.928 -5.633 1.00 95.19 243 HIS A N 1
ATOM 1898 C CA . HIS A 1 243 ? -9.575 3.776 -5.130 1.00 95.19 243 HIS A CA 1
ATOM 1899 C C . HIS A 1 243 ? -8.861 4.541 -6.256 1.00 95.19 243 HIS A C 1
ATOM 1901 O O . HIS A 1 243 ? -8.466 5.692 -6.073 1.00 95.19 243 HIS A O 1
ATOM 1907 N N . ALA A 1 244 ? -8.702 3.925 -7.429 1.00 93.75 244 ALA A N 1
ATOM 1908 C CA . ALA A 1 244 ? -8.144 4.568 -8.614 1.00 93.75 244 ALA A CA 1
ATOM 1909 C C . ALA A 1 244 ? -9.038 5.712 -9.113 1.00 93.75 244 ALA A C 1
ATOM 1911 O O . ALA A 1 244 ? -8.528 6.782 -9.430 1.00 93.75 244 ALA A O 1
ATOM 1912 N N . ALA A 1 245 ? -10.361 5.517 -9.097 1.00 94.56 245 ALA A N 1
ATOM 1913 C CA . ALA A 1 245 ? -11.340 6.526 -9.495 1.00 94.56 245 ALA A CA 1
ATOM 1914 C C . ALA A 1 245 ? -11.265 7.817 -8.659 1.00 94.56 245 ALA A C 1
ATOM 1916 O O . ALA A 1 245 ? -11.692 8.865 -9.123 1.00 94.56 245 ALA A O 1
ATOM 1917 N N . LEU A 1 246 ? -10.672 7.788 -7.460 1.00 93.31 246 LEU A N 1
ATOM 1918 C CA . LEU A 1 246 ? -10.466 9.006 -6.670 1.00 93.31 246 LEU A CA 1
ATOM 1919 C C . LEU A 1 246 ? -9.508 10.007 -7.342 1.00 93.31 246 LEU A C 1
ATOM 1921 O O . LEU A 1 246 ? -9.565 11.190 -7.020 1.00 93.31 246 LEU A O 1
ATOM 1925 N N . ASP A 1 247 ? -8.666 9.581 -8.293 1.00 90.94 247 ASP A N 1
ATOM 1926 C CA . ASP A 1 247 ? -7.780 10.498 -9.030 1.00 90.94 247 ASP A CA 1
ATOM 1927 C C . ASP A 1 247 ? -8.555 11.499 -9.899 1.00 90.94 247 ASP A C 1
ATOM 1929 O O . ASP A 1 247 ? -8.104 12.633 -10.091 1.00 90.94 247 ASP A O 1
ATOM 1933 N N . SER A 1 248 ? -9.742 11.124 -10.386 1.00 92.69 248 SER A N 1
ATOM 1934 C CA . SER A 1 248 ? -10.576 12.008 -11.207 1.00 92.69 248 SER A CA 1
ATOM 1935 C C . SER A 1 248 ? -11.355 13.037 -10.382 1.00 92.69 248 SER A C 1
ATOM 1937 O O . SER A 1 248 ? -11.996 13.911 -10.955 1.00 92.69 248 SER A O 1
ATOM 1939 N N . LEU A 1 249 ? -11.281 13.016 -9.043 1.00 93.50 249 LEU A N 1
ATOM 1940 C CA . LEU A 1 249 ? -11.946 14.022 -8.197 1.00 93.50 249 LEU A CA 1
ATOM 1941 C C . LEU A 1 249 ? -11.412 15.442 -8.412 1.00 93.50 249 LEU A C 1
ATOM 1943 O O . LEU A 1 249 ? -12.096 16.416 -8.110 1.00 93.50 249 LEU A O 1
ATOM 1947 N N . SER A 1 250 ? -10.212 15.590 -8.972 1.00 91.19 250 SER A N 1
ATOM 1948 C CA . SER A 1 250 ? -9.713 16.908 -9.382 1.00 91.19 250 SER A CA 1
ATOM 1949 C C . SER A 1 250 ? -10.639 17.604 -10.393 1.00 91.19 250 SER A C 1
ATOM 1951 O O . SER A 1 250 ? -10.746 18.829 -10.383 1.00 91.19 250 SER A O 1
ATOM 1953 N N . GLU A 1 251 ? -11.380 16.840 -11.198 1.00 93.12 251 GLU A N 1
ATOM 1954 C CA . GLU A 1 251 ? -12.332 17.349 -12.190 1.00 93.12 251 GLU A CA 1
ATOM 1955 C C . GLU A 1 251 ? -13.617 17.893 -11.552 1.00 93.12 251 GLU A C 1
ATOM 1957 O O . GLU A 1 251 ? -14.291 18.739 -12.140 1.00 93.12 251 GLU A O 1
ATOM 1962 N N . THR A 1 252 ? -13.952 17.460 -10.330 1.00 93.19 252 THR A N 1
ATOM 1963 C CA . THR A 1 252 ? -15.147 17.941 -9.619 1.00 93.19 252 THR A CA 1
ATOM 1964 C C . THR A 1 252 ? -14.938 19.313 -8.980 1.00 93.19 252 THR A C 1
ATOM 1966 O O . THR A 1 252 ? -15.885 19.895 -8.455 1.00 93.19 252 THR A O 1
ATOM 1969 N N . PHE A 1 253 ? -13.714 19.851 -8.995 1.00 92.69 253 PHE A N 1
ATOM 1970 C CA . PHE A 1 253 ? -13.427 21.169 -8.443 1.00 92.69 253 PHE A CA 1
ATOM 1971 C C . PHE A 1 253 ? -14.056 22.272 -9.307 1.00 92.69 253 PHE A C 1
ATOM 1973 O O . PHE A 1 253 ? -13.607 22.581 -10.411 1.00 92.69 253 PHE A O 1
ATOM 1980 N N . THR A 1 254 ? -15.109 22.900 -8.785 1.00 93.00 254 THR A N 1
ATOM 1981 C CA . THR A 1 254 ? -15.873 23.934 -9.497 1.00 93.00 254 THR A CA 1
ATOM 1982 C C . THR A 1 254 ? -15.200 25.305 -9.482 1.00 93.00 254 THR A C 1
ATOM 1984 O O . THR A 1 254 ? -15.539 26.153 -10.310 1.00 93.00 254 THR A O 1
ATOM 1987 N N . GLY A 1 255 ? -14.257 25.547 -8.564 1.00 89.50 255 GLY A N 1
ATOM 1988 C CA . GLY A 1 255 ? -13.642 26.860 -8.361 1.00 89.50 255 GLY A CA 1
ATOM 1989 C C . GLY A 1 255 ? -14.700 27.958 -8.209 1.00 89.50 255 GLY A C 1
ATOM 1990 O O . GLY A 1 255 ? -15.677 27.792 -7.485 1.00 89.50 255 GLY A O 1
ATOM 1991 N N . ASN A 1 256 ? -14.555 29.044 -8.972 1.00 92.06 256 ASN A N 1
ATOM 1992 C CA . ASN A 1 256 ? -15.462 30.200 -8.929 1.00 92.06 256 ASN A CA 1
ATOM 1993 C C . ASN A 1 256 ? -16.809 29.981 -9.651 1.00 92.06 256 ASN A C 1
ATOM 1995 O O . ASN A 1 256 ? -17.599 30.916 -9.756 1.00 92.06 256 ASN A O 1
ATOM 1999 N N . LYS A 1 257 ? -17.077 28.786 -10.200 1.00 92.19 257 LYS A N 1
ATOM 2000 C CA . LYS A 1 257 ? -18.319 28.507 -10.947 1.00 92.19 257 LYS A CA 1
ATOM 2001 C C . LYS A 1 257 ? -19.550 28.368 -10.046 1.00 92.19 257 LYS A C 1
ATOM 2003 O O . LYS A 1 257 ? -20.666 28.460 -10.547 1.00 92.19 257 LYS A O 1
ATOM 2008 N N . GLN A 1 258 ? -19.363 28.101 -8.755 1.00 91.19 258 GLN A N 1
ATOM 2009 C CA . GLN A 1 258 ? -20.442 27.914 -7.782 1.00 91.19 258 GLN A CA 1
ATOM 2010 C C . GLN A 1 258 ? -20.135 28.687 -6.492 1.00 91.19 258 GLN A C 1
ATOM 2012 O O . GLN A 1 258 ? -18.959 28.877 -6.172 1.00 91.19 258 GLN A O 1
ATOM 2017 N N . PRO A 1 259 ? -21.159 29.153 -5.754 1.00 91.06 259 PRO A N 1
ATOM 2018 C CA . PRO A 1 259 ? -20.947 29.803 -4.466 1.00 91.06 259 PRO A CA 1
ATOM 2019 C C . PRO A 1 259 ? -20.361 28.819 -3.441 1.00 91.06 259 PRO A C 1
ATOM 2021 O O . PRO A 1 259 ? -20.753 27.654 -3.395 1.00 91.06 259 PRO A O 1
ATOM 2024 N N . ALA A 1 260 ? -19.441 29.299 -2.600 1.00 90.88 260 ALA A N 1
ATOM 2025 C CA . ALA A 1 260 ? -18.933 28.558 -1.447 1.00 90.88 260 ALA A CA 1
ATOM 2026 C C . ALA A 1 260 ? -19.838 28.768 -0.221 1.00 90.88 260 ALA A C 1
ATOM 2028 O O . ALA A 1 260 ? -20.472 29.814 -0.091 1.00 90.88 260 ALA A O 1
ATOM 2029 N N . LEU A 1 261 ? -19.867 27.794 0.697 1.00 91.38 261 LEU A N 1
ATOM 2030 C CA . LEU A 1 261 ? -20.675 27.871 1.923 1.00 91.38 261 LEU A CA 1
ATOM 2031 C C . LEU A 1 261 ? -20.250 29.028 2.843 1.00 91.38 261 LEU A C 1
ATOM 2033 O O . LEU A 1 261 ? -21.089 29.642 3.495 1.00 91.38 261 LEU A O 1
ATOM 2037 N N . GLY A 1 262 ? -18.955 29.331 2.896 1.00 90.75 262 GLY A N 1
ATOM 2038 C CA . GLY A 1 262 ? -18.422 30.390 3.738 1.00 90.75 262 GLY A CA 1
ATOM 2039 C C . GLY A 1 262 ? -16.922 30.575 3.552 1.00 90.75 262 GLY A C 1
ATOM 2040 O O . GLY A 1 262 ? -16.253 29.764 2.909 1.00 90.75 262 GLY A O 1
ATOM 2041 N N . TYR A 1 263 ? -16.413 31.660 4.126 1.00 91.00 263 TYR A N 1
ATOM 2042 C CA . TYR A 1 263 ? -14.990 31.947 4.249 1.00 91.00 263 TYR A CA 1
ATOM 2043 C C . TYR A 1 263 ? -14.617 31.870 5.734 1.00 91.00 263 TYR A C 1
ATOM 2045 O O . TYR A 1 263 ? -15.128 32.655 6.532 1.00 91.00 263 TYR A O 1
ATOM 2053 N N . TYR A 1 264 ? -13.775 30.901 6.098 1.00 89.50 264 TYR A N 1
ATOM 2054 C CA . TYR A 1 264 ? -13.404 30.594 7.484 1.00 89.50 264 TYR A CA 1
ATOM 2055 C C . TYR A 1 264 ? -11.971 31.071 7.745 1.00 89.50 264 TYR A C 1
ATOM 2057 O O . TYR A 1 264 ? -11.024 30.549 7.159 1.00 89.50 264 TYR A O 1
ATOM 2065 N N . THR A 1 265 ? -11.811 32.102 8.577 1.00 89.44 265 THR A N 1
ATOM 2066 C CA . THR A 1 265 ? -10.506 32.717 8.897 1.00 89.44 265 THR A CA 1
ATOM 2067 C C . THR A 1 265 ? -9.800 32.076 10.088 1.00 89.44 265 THR A C 1
ATOM 2069 O O . THR A 1 265 ? -8.672 32.437 10.387 1.00 89.44 265 THR A O 1
ATOM 2072 N N . ASP A 1 266 ? -10.470 31.168 10.790 1.00 85.81 266 ASP A N 1
ATOM 2073 C CA . ASP A 1 266 ? -10.050 30.535 12.043 1.00 85.81 266 ASP A CA 1
ATOM 2074 C C . ASP A 1 266 ? -9.280 29.216 11.853 1.00 85.81 266 ASP A C 1
ATOM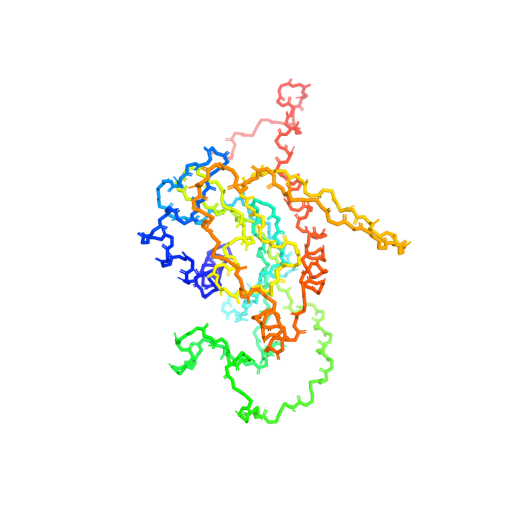 2076 O O . ASP A 1 266 ? -8.855 28.605 12.829 1.00 85.81 266 ASP A O 1
ATOM 2080 N N . ILE A 1 267 ? -9.081 28.779 10.605 1.00 71.81 267 ILE A N 1
ATOM 2081 C CA . ILE A 1 267 ? -8.412 27.511 10.255 1.00 71.81 267 ILE A CA 1
ATOM 2082 C C . ILE A 1 267 ? -6.926 27.736 9.871 1.00 71.81 267 ILE A C 1
ATOM 2084 O O . ILE A 1 267 ? -6.270 26.838 9.344 1.00 71.81 267 ILE A O 1
ATOM 2088 N N . PHE A 1 268 ? -6.363 28.915 10.163 1.00 54.19 268 PHE A N 1
ATOM 2089 C CA . PHE A 1 268 ? -4.960 29.259 9.886 1.00 54.19 268 PHE A CA 1
ATOM 2090 C C . PHE A 1 268 ? -4.238 29.811 11.114 1.00 54.19 268 PHE A C 1
ATOM 2092 O O . PHE A 1 268 ? -4.821 30.679 11.802 1.00 54.19 268 PHE A O 1
#

Radius of gyration: 23.69 Å; chains: 1; bounding box: 44×65×72 Å

Secondary structure (DSSP, 8-state):
-HHHHHHHHHHHHHHHHHHHHHHHHHH-GGGSBPTTSSBP-S-EEEEEEEEEEEE-S---TT--EEEEEEEEEE-SSEEEEEEEEEETTS---S--SSS-GGGTT---HHHH--S---------S---PPTT-EEEEEEEEEEEEETTEEEPHHHHHHHTT-SPPPTT----S----------------------GGGGG--------S-HHHHHHHHHHHH---HHHHHHHHHHHHHHHHHHHHGGGGGGG--GGGS--S---SS--

pLDDT: mean 73.02, std 24.73, range [23.28, 98.0]

Sequence (268 aa):
TYFSDLDVTRSHLVSALMHVAIRELHKKPSLIIGPDGNPAKGKWGIMLGGVHCSFKREILPYEKYEMWTRLLAWDRKWLYVVTHFVKAGTAYPDGWTLDDPADWNFVPRFLRTKRRARKARVAAPPPDVPEGVVFASAISKYVMKVGRLTVHPEAVLDMCDLLPPKPGGWNTMDGKKEEVVEDMEGLEEMGGEESVLSLLGIPNGSANGHANGAAKEAAAVTGWDWKMVEAENARGMEYAKHHAALDSLSETFTGNKQPALGYYTDIF